Protein AF-A0A1H8GHN0-F1 (afdb_monomer)

pLDDT: mean 88.36, std 10.31, range [42.94, 97.81]

Foldseek 3Di:
DEAEAEDEPVVQVVQVWPQQLVSLLVLCVVPPVPLSVVCCVQPPPVCSNVVQAVLLVRACQVVLVVLLVCVVVPHQLVVSLVVLLVVLVVLLVSLLCVQVSSLVSLVVIDLLSGHDDPVVLVVPVPHNYAYEYCGQHCNCCNVVVDDRYDHLQYYNVDGGQRHYQDDNDVPPPDQSCVRQPPRDDPVSSVSSVVSVVSSNPSNHDPVVVSVVSVVVSVVD

Radius of gyration: 21.54 Å; Cα contacts (8 Å, |Δi|>4): 261; chains: 1; bounding box: 53×31×67 Å

Sequence (220 aa):
MKVLFIIGNGFDLSHGLHTCYNDFKEYLYETDSVLYDLLKNKMSDFLWSNFEEDLGYLDFSDEISYYYREIEDGFDSYSAVNNMVVTLYECRKIMESMNYFVKKWIKTIDTSKAIKRKRFFDLIKNNECYFLSFNYTDTLEKKYNIRRVCHIHGNLKGKLILGHGEKYIHTKECNIKDYTDNYATFSELIEMQNNIDFIHNILKKDVYSLLKKIENFLSN

Structure (mmCIF, N/CA/C/O backbone):
data_AF-A0A1H8GHN0-F1
#
_entry.id   AF-A0A1H8GHN0-F1
#
loop_
_atom_site.group_PDB
_atom_site.id
_atom_site.type_symbol
_atom_site.label_atom_id
_atom_site.label_alt_id
_atom_site.label_comp_id
_atom_site.label_asym_id
_atom_site.label_entity_id
_atom_site.label_seq_id
_atom_site.pdbx_PDB_ins_code
_atom_site.Cartn_x
_atom_site.Cartn_y
_atom_site.Cartn_z
_atom_site.occupancy
_atom_site.B_iso_or_equiv
_atom_site.auth_seq_id
_atom_site.auth_comp_id
_atom_site.auth_asym_id
_atom_site.auth_atom_id
_atom_site.pdbx_PDB_model_num
ATOM 1 N N . MET A 1 1 ? -12.825 -9.142 31.536 1.00 83.00 1 MET A N 1
ATOM 2 C CA . MET A 1 1 ? -11.955 -10.093 30.808 1.00 83.00 1 MET A CA 1
ATOM 3 C C . MET A 1 1 ? -11.035 -9.292 29.900 1.00 83.00 1 MET A C 1
ATOM 5 O O . MET A 1 1 ? -11.470 -8.251 29.413 1.00 83.00 1 MET A O 1
ATOM 9 N N . LYS A 1 2 ? -9.788 -9.738 29.706 1.00 90.00 2 LYS A N 1
ATOM 10 C CA . LYS A 1 2 ? -8.901 -9.171 28.683 1.00 90.00 2 LYS A CA 1
ATOM 11 C C . LYS A 1 2 ? -9.181 -9.863 27.354 1.00 90.00 2 LYS A C 1
ATOM 13 O O . LYS A 1 2 ? -9.269 -11.087 27.327 1.00 90.00 2 LYS A O 1
ATOM 18 N N . VAL A 1 3 ? -9.351 -9.094 26.283 1.00 94.00 3 VAL A N 1
ATOM 19 C CA . VAL A 1 3 ? -9.666 -9.628 24.950 1.00 94.00 3 VAL A CA 1
ATOM 20 C C . VAL A 1 3 ? -8.719 -9.021 23.926 1.00 94.00 3 VAL A C 1
ATOM 22 O O . VAL A 1 3 ? -8.589 -7.800 23.848 1.00 94.00 3 VAL A O 1
ATOM 25 N N . LEU A 1 4 ? -8.067 -9.877 23.143 1.00 95.38 4 LEU A N 1
ATOM 26 C CA . LEU A 1 4 ? -7.256 -9.468 22.005 1.00 95.38 4 LEU A CA 1
ATOM 27 C C . LEU A 1 4 ? -8.087 -9.579 20.727 1.00 95.38 4 LEU A C 1
ATOM 29 O O . LEU A 1 4 ? -8.629 -10.638 20.421 1.00 95.38 4 LEU A O 1
ATOM 33 N N . PHE A 1 5 ? -8.154 -8.488 19.979 1.00 96.69 5 PHE A N 1
ATOM 34 C CA . PHE A 1 5 ? -8.746 -8.430 18.654 1.00 96.69 5 PHE A CA 1
ATOM 35 C C . PHE A 1 5 ? -7.646 -8.298 17.612 1.00 96.69 5 PHE A C 1
ATOM 37 O O . PHE A 1 5 ? -6.725 -7.495 17.766 1.00 96.69 5 PHE A O 1
ATOM 44 N N . ILE A 1 6 ? -7.784 -9.048 16.527 1.00 97.19 6 ILE A N 1
ATOM 45 C CA . ILE A 1 6 ? -6.961 -8.906 15.331 1.00 97.19 6 ILE A CA 1
ATOM 46 C C . ILE A 1 6 ? -7.901 -8.454 14.222 1.00 97.19 6 ILE A C 1
ATOM 48 O O . ILE A 1 6 ? -8.879 -9.141 13.926 1.00 97.19 6 ILE A O 1
ATOM 52 N N . ILE A 1 7 ? -7.650 -7.273 13.665 1.00 96.62 7 ILE A N 1
ATOM 53 C CA . ILE A 1 7 ? -8.496 -6.679 12.631 1.00 96.62 7 ILE A CA 1
ATOM 54 C C . ILE A 1 7 ? -7.676 -6.309 11.398 1.00 96.62 7 ILE A C 1
ATOM 56 O O . ILE A 1 7 ? -6.511 -5.930 11.500 1.00 96.62 7 ILE A O 1
ATOM 60 N N . GLY A 1 8 ? -8.316 -6.388 10.238 1.00 94.56 8 GLY A N 1
ATOM 61 C CA . GLY A 1 8 ? -7.770 -5.942 8.959 1.00 94.56 8 GLY A CA 1
ATOM 62 C C . GLY A 1 8 ? -8.785 -5.108 8.189 1.00 94.56 8 GLY A C 1
ATOM 63 O O . GLY A 1 8 ? -9.786 -4.662 8.761 1.00 94.56 8 GLY A O 1
ATOM 64 N N . ASN A 1 9 ? -8.528 -4.894 6.896 1.00 93.88 9 ASN A N 1
ATOM 65 C CA . ASN A 1 9 ? -9.236 -3.882 6.106 1.00 93.88 9 ASN A CA 1
ATOM 66 C C . ASN A 1 9 ? -10.763 -4.073 6.101 1.00 93.88 9 ASN A C 1
ATOM 68 O O . ASN A 1 9 ? -11.519 -3.106 6.124 1.00 93.88 9 ASN A O 1
ATOM 72 N N . GLY A 1 10 ? -11.232 -5.322 6.202 1.00 95.31 10 GLY A N 1
ATOM 73 C CA . GLY A 1 10 ? -12.653 -5.642 6.360 1.00 95.31 10 GLY A CA 1
ATOM 74 C C . GLY A 1 10 ? -13.338 -4.917 7.528 1.00 95.31 10 GLY A C 1
ATOM 75 O O . GLY A 1 10 ? -14.537 -4.658 7.462 1.00 95.31 10 GLY A O 1
ATOM 76 N N . PHE A 1 11 ? -12.599 -4.525 8.572 1.00 97.19 11 PHE A N 1
ATOM 77 C CA . PHE A 1 11 ? -13.120 -3.657 9.624 1.00 97.19 11 PHE A CA 1
ATOM 78 C C . PHE A 1 11 ? -13.529 -2.297 9.056 1.00 97.19 11 PHE A C 1
ATOM 80 O O . PHE A 1 11 ? -14.699 -1.950 9.168 1.00 97.19 11 PHE A O 1
ATOM 87 N N . ASP A 1 12 ? -12.637 -1.569 8.392 1.00 97.50 12 ASP A N 1
ATOM 88 C CA . ASP A 1 12 ? -12.931 -0.246 7.830 1.00 97.50 12 ASP A CA 1
ATOM 89 C C . ASP A 1 12 ? -14.028 -0.312 6.757 1.00 97.50 12 ASP A C 1
ATOM 91 O O . ASP A 1 12 ? -14.990 0.459 6.819 1.00 97.50 12 ASP A O 1
ATOM 95 N N . LEU A 1 13 ? -13.967 -1.313 5.870 1.00 97.06 13 LEU A N 1
ATOM 96 C CA . LEU A 1 13 ? -15.004 -1.567 4.861 1.00 97.06 13 LEU A CA 1
ATOM 97 C C . LEU A 1 13 ? -16.365 -1.821 5.511 1.00 97.06 13 LEU A C 1
ATOM 99 O O . LEU A 1 13 ? -17.380 -1.228 5.142 1.00 97.06 13 LEU A O 1
ATOM 103 N N . SER A 1 14 ? -16.398 -2.645 6.563 1.00 97.06 14 SER A N 1
ATOM 104 C CA . SER A 1 14 ? -17.624 -2.855 7.328 1.00 97.06 14 SER A CA 1
ATOM 105 C C . SER A 1 14 ? -18.083 -1.589 8.044 1.00 97.06 14 SER A C 1
ATOM 107 O O . SER A 1 14 ? -19.229 -1.552 8.455 1.00 97.06 14 SER A O 1
ATOM 109 N N . HIS A 1 15 ? -17.274 -0.540 8.186 1.00 97.81 15 HIS A N 1
ATOM 110 C CA . HIS A 1 15 ? -17.683 0.766 8.713 1.00 97.81 15 HIS A CA 1
ATOM 111 C C . HIS A 1 15 ? -17.979 1.790 7.605 1.00 97.81 15 HIS A C 1
ATOM 113 O O . HIS A 1 15 ? -18.213 2.957 7.913 1.00 97.81 15 HIS A O 1
ATOM 119 N N . GLY A 1 16 ? -18.046 1.359 6.343 1.00 97.50 16 GLY A N 1
ATOM 120 C CA . GLY A 1 16 ? -18.375 2.217 5.206 1.00 97.50 16 GLY A CA 1
ATOM 121 C C . GLY A 1 16 ? -17.243 3.157 4.796 1.00 97.50 16 GLY A C 1
ATOM 122 O O . GLY A 1 16 ? -17.518 4.208 4.227 1.00 97.50 16 GLY A O 1
ATOM 123 N N . LEU A 1 17 ? -15.996 2.824 5.132 1.00 97.81 17 LEU A N 1
ATOM 124 C CA . LEU A 1 17 ? -14.827 3.546 4.640 1.00 97.81 17 LEU A CA 1
ATOM 125 C C . LEU A 1 17 ? -14.309 2.895 3.353 1.00 97.81 17 LEU A C 1
ATOM 127 O O . LEU A 1 17 ? -14.334 1.674 3.223 1.00 97.81 17 LEU A O 1
ATOM 131 N N . HIS A 1 18 ? -13.818 3.728 2.441 1.00 96.12 18 HIS A N 1
ATOM 132 C CA . HIS A 1 18 ? -13.200 3.344 1.171 1.00 96.12 18 HIS A CA 1
ATOM 133 C C . HIS A 1 18 ? -11.691 3.177 1.367 1.00 96.12 18 HIS A C 1
ATOM 135 O O . HIS A 1 18 ? -10.919 4.122 1.209 1.00 96.12 18 HIS A O 1
ATOM 141 N N . THR A 1 19 ? -11.294 2.002 1.852 1.00 95.69 19 THR A N 1
ATOM 142 C CA . THR A 1 19 ? -9.919 1.685 2.274 1.00 95.69 19 THR A CA 1
ATOM 143 C C . THR A 1 19 ? -9.366 0.419 1.615 1.00 95.69 19 THR A C 1
ATOM 145 O O . THR A 1 19 ? -8.338 -0.096 2.053 1.00 95.69 19 THR A O 1
ATOM 148 N N . CYS A 1 20 ? -10.026 -0.147 0.599 1.00 93.94 20 CYS A N 1
ATOM 149 C CA . CYS A 1 20 ? -9.436 -1.238 -0.177 1.00 93.94 20 CYS A CA 1
ATOM 150 C C . CYS A 1 20 ? -8.429 -0.711 -1.204 1.00 93.94 20 CYS A C 1
ATOM 152 O O . CYS A 1 20 ? -8.410 0.473 -1.532 1.00 93.94 20 CYS A O 1
ATOM 154 N N . TYR A 1 21 ? -7.578 -1.593 -1.726 1.00 92.19 21 TYR A N 1
ATOM 155 C CA . TYR A 1 21 ? -6.579 -1.184 -2.710 1.00 92.19 21 TYR A CA 1
ATOM 156 C C . TYR A 1 21 ? -7.188 -0.769 -4.059 1.00 92.19 21 TYR A C 1
ATOM 158 O O . TYR A 1 21 ? -6.551 -0.006 -4.775 1.00 92.19 21 TYR A O 1
ATOM 166 N N . ASN A 1 22 ? -8.435 -1.145 -4.374 1.00 91.12 22 ASN A N 1
ATOM 167 C CA . ASN A 1 22 ? -9.145 -0.550 -5.515 1.00 91.12 22 ASN A CA 1
ATOM 168 C C . ASN A 1 22 ? -9.462 0.935 -5.278 1.00 91.12 22 ASN A C 1
ATOM 170 O O . ASN A 1 22 ? -9.311 1.732 -6.195 1.00 91.12 22 ASN A O 1
ATOM 174 N N . ASP A 1 23 ? -9.808 1.335 -4.050 1.00 94.25 23 ASP A N 1
ATOM 175 C CA . ASP A 1 23 ? -9.988 2.757 -3.727 1.00 94.25 23 ASP A CA 1
ATOM 176 C C . ASP A 1 23 ? -8.636 3.508 -3.820 1.00 94.25 23 ASP A C 1
ATOM 178 O O . ASP A 1 23 ? -8.581 4.674 -4.208 1.00 94.25 23 ASP A O 1
ATOM 182 N N . PHE A 1 24 ? -7.516 2.841 -3.498 1.00 93.06 24 PHE A N 1
ATOM 183 C CA . PHE A 1 24 ? -6.172 3.399 -3.711 1.00 93.06 24 PHE A CA 1
ATOM 184 C C . PHE A 1 24 ? -5.826 3.535 -5.200 1.00 93.06 24 PHE A C 1
ATOM 186 O O . PHE A 1 24 ? -5.268 4.551 -5.609 1.00 93.06 24 PHE A O 1
ATOM 193 N N . LYS A 1 25 ? -6.185 2.542 -6.019 1.00 90.81 25 LYS A N 1
ATOM 194 C CA . LYS A 1 25 ? -6.046 2.585 -7.478 1.00 90.81 25 LYS A CA 1
ATOM 195 C C . LYS A 1 25 ? -6.793 3.780 -8.071 1.00 90.81 25 LYS A C 1
ATOM 197 O O . LYS A 1 25 ? -6.215 4.522 -8.862 1.00 90.81 25 LYS A O 1
ATOM 202 N N . GLU A 1 26 ? -8.049 3.978 -7.679 1.00 91.88 26 GLU A N 1
ATOM 203 C CA . GLU A 1 26 ? -8.862 5.125 -8.106 1.00 91.88 26 GLU A CA 1
ATOM 204 C C . GLU A 1 26 ? -8.223 6.450 -7.674 1.00 91.88 26 GLU A C 1
ATOM 206 O O . GLU A 1 26 ? -8.078 7.363 -8.485 1.00 91.88 26 GLU A O 1
ATOM 211 N N . TYR A 1 27 ? -7.723 6.525 -6.436 1.00 94.50 27 TYR A N 1
ATOM 212 C CA . TYR A 1 27 ? -6.970 7.686 -5.966 1.00 94.50 27 TYR A CA 1
ATOM 213 C C . TYR A 1 27 ? -5.737 7.988 -6.834 1.00 94.50 27 TYR A C 1
ATOM 215 O O . TYR A 1 27 ? -5.472 9.151 -7.145 1.00 94.50 27 TYR A O 1
ATOM 223 N N . LEU A 1 28 ? -4.968 6.970 -7.231 1.00 91.94 28 LEU A N 1
ATOM 224 C CA . LEU A 1 28 ? -3.813 7.158 -8.111 1.00 91.94 28 LEU A CA 1
ATOM 225 C C . LEU A 1 28 ? -4.233 7.642 -9.497 1.00 91.94 28 LEU A C 1
ATOM 227 O O . LEU A 1 28 ? -3.627 8.581 -10.000 1.00 91.94 28 LEU A O 1
ATOM 231 N N . TYR A 1 29 ? -5.292 7.074 -10.076 1.00 90.75 29 TYR A N 1
ATOM 232 C CA . TYR A 1 29 ? -5.814 7.516 -11.371 1.00 90.75 29 TYR A CA 1
ATOM 233 C C . TYR A 1 29 ? -6.134 9.020 -11.386 1.00 90.75 29 TYR A C 1
ATOM 235 O O . TYR A 1 29 ? -5.817 9.716 -12.349 1.00 90.75 29 TYR A O 1
ATOM 243 N N . GLU A 1 30 ? -6.708 9.536 -10.298 1.00 91.12 30 GLU A N 1
ATOM 244 C CA . GLU A 1 30 ? -7.076 10.950 -10.177 1.00 91.12 30 GLU A CA 1
ATOM 245 C C . GLU A 1 30 ? -5.902 11.880 -9.837 1.00 91.12 30 GLU A C 1
ATOM 247 O O . GLU A 1 30 ? -5.953 13.072 -10.148 1.00 91.12 30 GLU A O 1
ATOM 252 N N . THR A 1 31 ? -4.863 11.380 -9.161 1.00 90.44 31 THR A N 1
ATOM 253 C CA . THR A 1 31 ? -3.806 12.233 -8.580 1.00 90.44 31 THR A CA 1
ATOM 254 C C . THR A 1 31 ? -2.441 12.105 -9.236 1.00 90.44 31 THR A C 1
ATOM 256 O O . THR A 1 31 ? -1.646 13.041 -9.141 1.00 90.44 31 THR A O 1
ATOM 259 N N . ASP A 1 32 ? -2.167 10.979 -9.888 1.00 86.12 32 ASP A N 1
ATOM 260 C CA . ASP A 1 32 ? -0.924 10.701 -10.598 1.00 86.12 32 ASP A CA 1
ATOM 261 C C . ASP A 1 32 ? -1.176 9.655 -11.697 1.00 86.12 32 ASP A C 1
ATOM 263 O O . ASP A 1 32 ? -0.942 8.454 -11.529 1.00 86.12 32 ASP A O 1
ATOM 267 N N . SER A 1 33 ? -1.691 10.123 -12.839 1.00 81.81 33 SER A N 1
ATOM 268 C CA . SER A 1 33 ? -2.029 9.260 -13.976 1.00 81.81 33 SER A CA 1
ATOM 269 C C . SER A 1 33 ? -0.810 8.526 -14.537 1.00 81.81 33 SER A C 1
ATOM 271 O O . SER A 1 33 ? -0.944 7.406 -15.012 1.00 81.81 33 SER A O 1
ATOM 273 N N . VAL A 1 34 ? 0.382 9.129 -14.448 1.00 80.94 34 VAL A N 1
ATOM 274 C CA . VAL A 1 34 ? 1.640 8.514 -14.894 1.00 80.94 34 VAL A CA 1
ATOM 275 C C . VAL A 1 34 ? 1.945 7.299 -14.032 1.00 80.94 34 VAL A C 1
ATOM 277 O O . VAL A 1 34 ? 2.186 6.210 -14.552 1.00 80.94 34 VAL A O 1
ATOM 280 N N . LEU A 1 35 ? 1.887 7.467 -12.711 1.00 80.38 35 LEU A N 1
ATOM 281 C CA . LEU A 1 35 ? 2.088 6.366 -11.790 1.00 80.38 35 LEU A CA 1
ATOM 282 C C . LEU A 1 35 ? 1.015 5.283 -11.947 1.00 80.38 35 LEU A C 1
ATOM 284 O O . LEU A 1 35 ? 1.329 4.094 -11.927 1.00 80.38 35 LEU A O 1
ATOM 288 N N . TYR A 1 36 ? -0.243 5.689 -12.107 1.00 85.06 36 TYR A N 1
ATOM 289 C CA . TYR A 1 36 ? -1.343 4.768 -12.351 1.00 85.06 36 TYR A CA 1
ATOM 290 C C . TYR A 1 36 ? -1.125 3.935 -13.618 1.00 85.06 36 TYR A C 1
ATOM 292 O O . TYR A 1 36 ? -1.230 2.714 -13.549 1.00 85.06 36 TYR A O 1
ATOM 300 N N . ASP A 1 37 ? -0.806 4.564 -14.752 1.00 81.50 37 ASP A N 1
ATOM 301 C CA . ASP A 1 37 ? -0.622 3.867 -16.027 1.00 81.50 37 ASP A CA 1
ATOM 302 C C . ASP A 1 37 ? 0.568 2.910 -15.957 1.00 81.50 37 ASP A C 1
ATOM 304 O O . ASP A 1 37 ? 0.487 1.778 -16.433 1.00 81.50 37 ASP A O 1
ATOM 308 N N . LEU A 1 38 ? 1.650 3.323 -15.293 1.00 73.69 38 LEU A N 1
ATOM 309 C CA . LEU A 1 38 ? 2.805 2.464 -15.055 1.00 73.69 38 LEU A CA 1
ATOM 310 C C . LEU A 1 38 ? 2.422 1.257 -14.198 1.00 73.69 38 LEU A C 1
ATOM 312 O O . LEU A 1 38 ? 2.654 0.129 -14.621 1.00 73.69 38 LEU A O 1
ATOM 316 N N . LEU A 1 39 ? 1.774 1.459 -13.048 1.00 76.06 39 LEU A N 1
ATOM 317 C CA . LEU A 1 39 ? 1.305 0.346 -12.221 1.00 76.06 39 LEU A CA 1
ATOM 318 C C . LEU A 1 39 ? 0.312 -0.539 -12.963 1.00 76.06 39 LEU A C 1
ATOM 320 O O . LEU A 1 39 ? 0.405 -1.743 -12.836 1.00 76.06 39 LEU A O 1
ATOM 324 N N . LYS A 1 40 ? -0.607 0.013 -13.752 1.00 78.19 40 LYS A N 1
ATOM 325 C CA . LYS A 1 40 ? -1.587 -0.762 -14.519 1.00 78.19 40 LYS A CA 1
ATOM 326 C C . LYS A 1 40 ? -0.929 -1.616 -15.605 1.00 78.19 40 LYS A C 1
ATOM 328 O O . LYS A 1 40 ? -1.353 -2.744 -15.832 1.00 78.19 40 LYS A O 1
ATOM 333 N N . ASN A 1 41 ? 0.093 -1.090 -16.275 1.00 73.56 41 ASN A N 1
ATOM 334 C CA . ASN A 1 41 ? 0.827 -1.836 -17.296 1.00 73.56 41 ASN A CA 1
ATOM 335 C C . ASN A 1 41 ? 1.676 -2.957 -16.678 1.00 73.56 41 ASN A C 1
ATOM 337 O O . ASN A 1 41 ? 1.782 -4.020 -17.276 1.00 73.56 41 ASN A O 1
ATOM 341 N N . LYS A 1 42 ? 2.244 -2.740 -15.481 1.00 66.44 42 LYS A N 1
ATOM 342 C CA . LYS A 1 42 ? 3.008 -3.767 -14.742 1.00 66.44 42 LYS A CA 1
ATOM 343 C C . LYS A 1 42 ? 2.121 -4.749 -14.000 1.00 66.44 42 LYS A C 1
ATOM 345 O O . LYS A 1 42 ? 2.475 -5.905 -13.807 1.00 66.44 42 LYS A O 1
ATOM 350 N N . MET A 1 43 ? 0.987 -4.258 -13.526 1.00 63.72 43 MET A N 1
ATOM 351 C CA . MET A 1 43 ? 0.088 -4.965 -12.649 1.00 63.72 43 MET A CA 1
ATOM 352 C C . MET A 1 43 ? -1.279 -5.067 -13.337 1.00 63.72 43 MET A C 1
ATOM 354 O O . MET A 1 43 ? -2.076 -4.130 -13.298 1.00 63.72 43 MET A O 1
ATOM 358 N N . SER A 1 44 ? -1.558 -6.224 -13.955 1.00 61.34 44 SER A N 1
ATOM 359 C CA . SER A 1 44 ? -2.896 -6.616 -14.419 1.00 61.34 44 SER A CA 1
ATOM 360 C C . SER A 1 44 ? -4.012 -6.207 -13.443 1.00 61.34 44 SER A C 1
ATOM 362 O O . SER A 1 44 ? -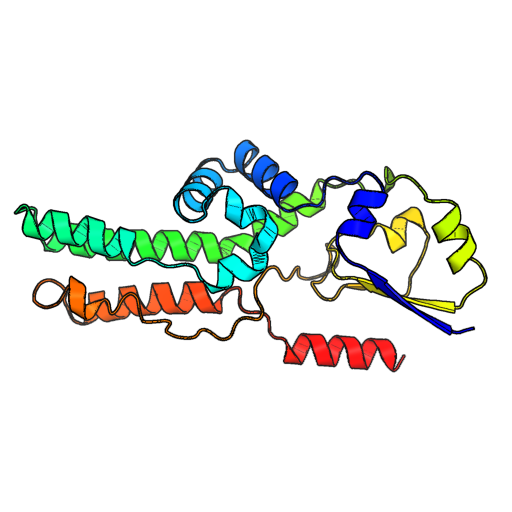3.828 -6.190 -12.224 1.00 61.34 44 SER A O 1
ATOM 364 N N . ASP A 1 45 ? -5.213 -5.938 -13.965 1.00 58.84 45 ASP A N 1
ATOM 365 C CA . ASP A 1 45 ? -6.356 -5.493 -13.154 1.00 58.84 45 ASP A CA 1
ATOM 366 C C . ASP A 1 45 ? -6.733 -6.468 -12.014 1.00 58.84 45 ASP A C 1
ATOM 368 O O . ASP A 1 45 ? -7.323 -6.036 -11.022 1.00 58.84 45 ASP A O 1
ATOM 372 N N . PHE A 1 46 ? -6.353 -7.749 -12.112 1.00 55.53 46 PHE A N 1
ATOM 373 C CA . PHE A 1 46 ? -6.552 -8.764 -11.071 1.00 55.53 46 PHE A CA 1
ATOM 374 C C . PHE A 1 46 ? -5.588 -8.633 -9.877 1.00 55.53 46 PHE A C 1
ATOM 376 O O . PHE A 1 46 ? -5.875 -9.175 -8.811 1.00 55.53 46 PHE A O 1
ATOM 383 N N . LEU A 1 47 ? -4.486 -7.889 -10.006 1.00 62.16 47 LEU A N 1
ATOM 384 C CA . LEU A 1 47 ? -3.453 -7.807 -8.965 1.00 62.16 47 LEU A CA 1
ATOM 385 C C . LEU A 1 47 ? -3.814 -6.841 -7.823 1.00 62.16 47 LEU A C 1
ATOM 387 O O . LEU A 1 47 ? -3.201 -6.849 -6.767 1.00 62.16 47 LEU A O 1
ATOM 391 N N . TRP A 1 48 ? -4.861 -6.018 -7.948 1.00 77.19 48 TRP A N 1
ATOM 392 C CA . TRP A 1 48 ? -5.257 -5.132 -6.840 1.00 77.19 48 TRP A CA 1
ATOM 393 C C . TRP A 1 48 ? -5.920 -5.880 -5.671 1.00 77.19 48 TRP A C 1
ATOM 395 O O . TRP A 1 48 ? -5.881 -5.400 -4.536 1.00 77.19 48 TRP A O 1
ATOM 405 N N . SER A 1 49 ? -6.493 -7.072 -5.905 1.00 75.69 49 SER A N 1
ATOM 406 C CA . SER A 1 49 ? -7.045 -7.907 -4.825 1.00 75.69 49 SER A CA 1
ATOM 407 C C . SER A 1 49 ? -5.972 -8.561 -3.953 1.00 75.69 49 SER A C 1
ATOM 409 O O . SER A 1 49 ? -6.216 -8.738 -2.760 1.00 75.69 49 SER A O 1
ATOM 411 N N . ASN A 1 50 ? -4.795 -8.843 -4.521 1.00 78.62 50 ASN A N 1
ATOM 412 C CA . ASN A 1 50 ? -3.642 -9.428 -3.831 1.00 78.62 50 ASN A CA 1
ATOM 413 C C . ASN A 1 50 ? -2.437 -8.471 -3.844 1.00 78.62 50 ASN A C 1
ATOM 415 O O . ASN A 1 50 ? -1.294 -8.899 -3.743 1.00 78.62 50 ASN A O 1
ATOM 419 N N . PHE A 1 51 ? -2.701 -7.160 -3.895 1.00 85.31 51 PHE A N 1
ATOM 420 C CA . PHE A 1 51 ? -1.716 -6.115 -4.191 1.00 85.31 51 PHE A CA 1
ATOM 421 C C . PHE A 1 51 ? -0.389 -6.250 -3.439 1.00 85.31 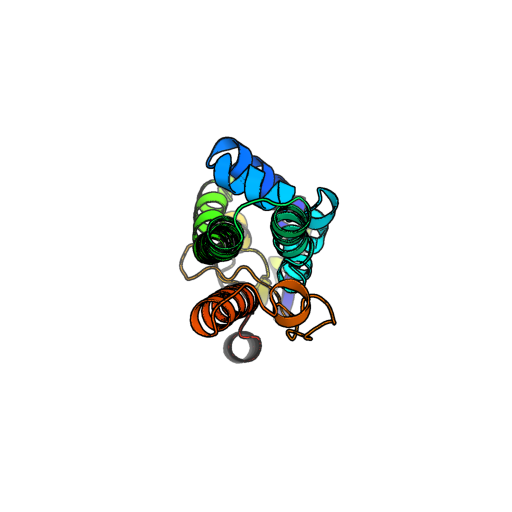51 PHE A C 1
ATOM 423 O O . PHE A 1 51 ? 0.675 -6.142 -4.038 1.00 85.31 51 PHE A O 1
ATOM 430 N N . GLU A 1 52 ? -0.431 -6.496 -2.127 1.00 86.88 52 GLU A N 1
ATOM 431 C CA . GLU A 1 52 ? 0.795 -6.667 -1.346 1.00 86.88 52 GLU A CA 1
ATOM 432 C C . GLU A 1 52 ? 1.562 -7.944 -1.698 1.00 86.88 52 GLU A C 1
ATOM 434 O O . GLU A 1 52 ? 2.777 -7.901 -1.669 1.00 86.88 52 GLU A O 1
ATOM 439 N N . GLU A 1 53 ? 0.907 -9.057 -2.017 1.00 84.62 53 GLU A N 1
ATOM 440 C CA . GLU A 1 53 ? 1.576 -10.295 -2.443 1.00 84.62 53 GLU A CA 1
ATOM 441 C C . GLU A 1 53 ? 2.208 -10.117 -3.827 1.00 84.62 53 GLU A C 1
ATOM 443 O O . GLU A 1 53 ? 3.386 -10.414 -4.020 1.00 84.62 53 GLU A O 1
ATOM 448 N N . ASP A 1 54 ? 1.458 -9.517 -4.745 1.00 82.12 54 ASP A N 1
ATOM 449 C CA . ASP A 1 54 ? 1.852 -9.319 -6.137 1.00 82.12 54 ASP A CA 1
ATOM 450 C C . ASP A 1 54 ? 3.054 -8.380 -6.295 1.00 82.12 54 ASP A C 1
ATOM 452 O O . ASP A 1 54 ? 3.899 -8.586 -7.164 1.00 82.12 54 ASP A O 1
ATOM 456 N N . LEU A 1 55 ? 3.202 -7.392 -5.403 1.00 83.44 55 LEU A N 1
ATOM 457 C CA . LEU A 1 55 ? 4.414 -6.565 -5.327 1.00 83.44 55 LEU A CA 1
ATOM 458 C C . LEU A 1 55 ? 5.686 -7.395 -5.091 1.00 83.44 55 LEU A C 1
ATOM 460 O O . LEU A 1 55 ? 6.769 -6.981 -5.499 1.00 83.44 55 LEU A O 1
ATOM 464 N N . GLY A 1 56 ? 5.573 -8.551 -4.429 1.00 82.38 56 GLY A N 1
ATOM 465 C CA . GLY A 1 56 ? 6.696 -9.461 -4.208 1.00 82.38 56 GLY A CA 1
ATOM 466 C C . GLY A 1 56 ? 7.146 -10.206 -5.464 1.00 82.38 56 GLY A C 1
ATOM 467 O O . GLY A 1 56 ? 8.294 -10.650 -5.515 1.00 82.38 56 GLY A O 1
ATOM 468 N N . TYR A 1 57 ? 6.274 -10.292 -6.470 1.00 80.69 57 TYR A N 1
ATOM 469 C CA . TYR A 1 57 ? 6.438 -11.093 -7.683 1.00 80.69 57 TYR A CA 1
ATOM 470 C C . TYR A 1 57 ? 6.508 -10.247 -8.963 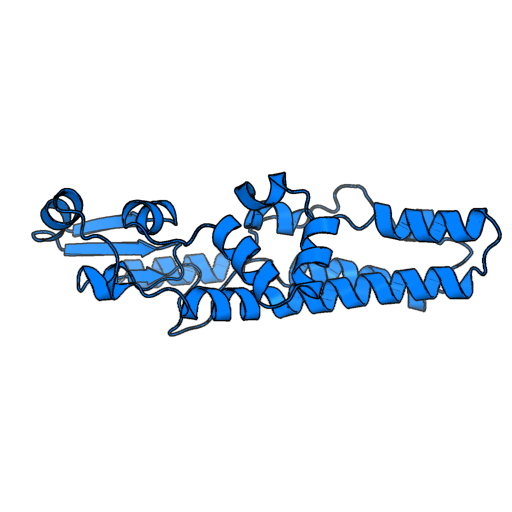1.00 80.69 57 TYR A C 1
ATOM 472 O O . TYR A 1 57 ? 6.263 -10.765 -10.048 1.00 80.69 57 TYR A O 1
ATOM 480 N N . LEU A 1 58 ? 6.829 -8.952 -8.855 1.00 80.94 58 LEU A N 1
ATOM 481 C CA . LEU A 1 58 ? 7.005 -8.087 -10.025 1.00 80.94 58 LEU A CA 1
ATOM 482 C C . LEU A 1 58 ? 8.084 -8.647 -10.959 1.00 80.94 58 LEU A C 1
ATOM 484 O O . LEU A 1 58 ? 9.247 -8.713 -10.581 1.00 80.94 58 LEU A O 1
ATOM 488 N N . ASP A 1 59 ? 7.702 -9.010 -12.176 1.00 80.50 59 ASP A N 1
ATOM 489 C CA . ASP A 1 59 ? 8.624 -9.463 -13.216 1.00 80.50 59 ASP A CA 1
ATOM 490 C C . ASP A 1 59 ? 8.883 -8.334 -14.225 1.00 80.50 59 ASP A C 1
ATOM 492 O O . ASP A 1 59 ? 8.007 -7.511 -14.493 1.00 80.50 59 ASP A O 1
ATOM 496 N N . PHE A 1 60 ? 10.106 -8.295 -14.754 1.00 82.81 60 PHE A N 1
ATOM 497 C CA . PHE A 1 60 ? 10.562 -7.339 -15.765 1.00 82.81 60 PHE A CA 1
ATOM 498 C C . PHE A 1 60 ? 11.034 -8.018 -17.062 1.00 82.81 60 PHE A C 1
ATOM 500 O O . PHE A 1 60 ? 11.669 -7.384 -17.914 1.00 82.81 60 PHE A O 1
ATOM 507 N N . SER A 1 61 ? 10.784 -9.326 -17.201 1.00 83.12 61 SER A N 1
ATOM 508 C CA . SER A 1 61 ? 11.203 -10.117 -18.357 1.00 83.12 61 SER A CA 1
ATOM 509 C C . SER A 1 61 ? 10.594 -9.615 -19.666 1.00 83.12 61 SER A C 1
ATOM 511 O O . SER A 1 61 ? 11.305 -9.529 -20.668 1.00 83.12 61 SER A O 1
ATOM 513 N N . ASP A 1 62 ? 9.326 -9.203 -19.649 1.00 84.00 62 ASP A N 1
ATOM 514 C CA . ASP A 1 62 ? 8.616 -8.696 -20.823 1.00 84.00 62 ASP A CA 1
ATOM 515 C C . ASP A 1 62 ? 9.226 -7.391 -21.352 1.00 84.00 62 ASP A C 1
ATOM 517 O O . ASP A 1 62 ? 9.384 -7.226 -22.565 1.00 84.00 62 ASP A O 1
ATOM 521 N N . GLU A 1 63 ? 9.629 -6.475 -20.469 1.00 84.75 63 GLU A N 1
ATOM 522 C CA . GLU A 1 63 ? 10.278 -5.220 -20.852 1.00 84.75 63 GLU A CA 1
ATOM 523 C C . GLU A 1 63 ? 11.667 -5.452 -21.423 1.00 84.75 63 GLU A C 1
ATOM 525 O O . GLU A 1 63 ? 12.021 -4.875 -22.450 1.00 84.75 63 GLU A O 1
ATOM 530 N N . ILE A 1 64 ? 12.454 -6.307 -20.770 1.00 86.88 64 ILE A N 1
ATOM 531 C CA . ILE A 1 64 ? 13.790 -6.660 -21.250 1.00 86.88 64 ILE A CA 1
ATOM 532 C C . ILE A 1 64 ? 13.671 -7.342 -22.619 1.00 86.88 64 ILE A C 1
ATOM 534 O O . ILE A 1 64 ? 14.376 -6.980 -23.561 1.00 86.88 64 ILE A O 1
ATOM 538 N N . SER A 1 65 ? 12.722 -8.269 -22.762 1.00 87.50 65 SER A N 1
ATOM 539 C CA . SER A 1 65 ? 12.445 -8.973 -24.012 1.00 87.50 65 SER A CA 1
ATOM 540 C C . SER A 1 65 ? 11.955 -8.035 -25.121 1.00 87.50 65 SER A C 1
ATOM 542 O O . SER A 1 65 ? 12.308 -8.230 -26.283 1.00 87.50 65 SER A O 1
ATOM 544 N N . TYR A 1 66 ? 11.176 -7.000 -24.789 1.00 90.00 66 TYR A N 1
ATOM 545 C CA . TYR A 1 66 ? 10.742 -5.982 -25.748 1.00 90.00 66 TYR A CA 1
ATOM 546 C C . TYR A 1 66 ? 11.935 -5.279 -26.399 1.00 90.00 66 TYR A C 1
ATOM 548 O O . TYR A 1 66 ? 12.062 -5.312 -27.622 1.00 90.00 66 TYR A O 1
ATOM 556 N N . TYR A 1 67 ? 12.836 -4.710 -25.597 1.00 90.88 67 TYR A N 1
ATOM 557 C CA . TYR A 1 67 ? 14.005 -4.007 -26.128 1.00 90.88 67 TYR A CA 1
ATOM 558 C C . TYR A 1 67 ? 14.994 -4.965 -26.793 1.00 90.88 67 TYR A C 1
ATOM 560 O O . TYR A 1 67 ? 15.670 -4.585 -27.743 1.00 90.88 67 TYR A O 1
ATOM 568 N N . TYR A 1 68 ? 15.068 -6.219 -26.339 1.00 89.06 68 TYR A N 1
ATOM 569 C CA . TYR A 1 68 ? 15.892 -7.228 -26.995 1.00 89.06 68 TYR A CA 1
ATOM 570 C C . TYR A 1 68 ? 15.425 -7.512 -28.426 1.00 89.06 68 TYR A C 1
ATOM 572 O O . TYR A 1 68 ? 16.244 -7.532 -29.341 1.00 89.06 68 TYR A O 1
ATOM 580 N N . ARG A 1 69 ? 14.110 -7.652 -28.640 1.00 90.94 69 ARG A N 1
ATOM 581 C CA . ARG A 1 69 ? 13.546 -7.820 -29.987 1.00 90.94 69 ARG A CA 1
ATOM 582 C C . ARG A 1 69 ? 13.842 -6.630 -30.897 1.00 90.94 69 ARG A C 1
ATOM 584 O O . ARG A 1 69 ? 14.098 -6.840 -32.074 1.00 90.94 69 ARG A O 1
ATOM 591 N N . GLU A 1 70 ? 13.880 -5.403 -30.367 1.00 93.31 70 GLU A N 1
ATOM 592 C CA . GLU A 1 70 ? 14.317 -4.244 -31.161 1.00 93.31 70 GLU A CA 1
ATOM 593 C C . GLU A 1 70 ? 15.754 -4.446 -31.682 1.00 93.31 70 GLU A C 1
ATOM 595 O O . GLU A 1 70 ? 16.037 -4.175 -32.846 1.00 93.31 70 GLU A O 1
ATOM 600 N N . ILE A 1 71 ? 16.664 -5.000 -30.876 1.00 91.44 71 ILE A N 1
ATOM 601 C CA . ILE A 1 71 ? 18.028 -5.317 -31.336 1.00 91.44 71 ILE A CA 1
ATOM 602 C C . ILE A 1 71 ? 17.999 -6.372 -32.454 1.00 91.44 71 ILE A C 1
ATOM 604 O O . ILE A 1 71 ? 18.673 -6.204 -33.471 1.00 91.44 71 ILE A O 1
ATOM 608 N N . GLU A 1 72 ? 17.211 -7.439 -32.292 1.00 90.31 72 GLU A N 1
ATOM 609 C CA . GLU A 1 72 ? 17.076 -8.505 -33.300 1.00 90.31 72 GLU A CA 1
ATOM 610 C C . GLU A 1 72 ? 16.485 -8.003 -34.626 1.00 90.31 72 GLU A C 1
ATOM 612 O O . GLU A 1 72 ? 16.917 -8.429 -35.699 1.00 90.31 72 GLU A O 1
ATOM 617 N N . ASP A 1 73 ? 15.564 -7.040 -34.562 1.00 94.31 73 ASP A N 1
ATOM 618 C CA . ASP A 1 73 ? 14.958 -6.383 -35.724 1.00 94.31 73 ASP A CA 1
ATOM 619 C C . ASP A 1 73 ? 15.902 -5.364 -36.403 1.00 94.31 73 ASP A C 1
ATOM 621 O O . ASP A 1 73 ? 15.539 -4.722 -37.393 1.00 94.31 73 ASP A O 1
ATOM 625 N N . GLY A 1 74 ? 17.138 -5.231 -35.908 1.00 92.56 74 GLY A N 1
ATOM 626 C CA . GLY A 1 74 ? 18.193 -4.412 -36.501 1.00 92.56 74 GLY A CA 1
ATOM 627 C C . GLY A 1 74 ? 18.227 -2.964 -36.012 1.00 92.56 74 GLY A C 1
ATOM 628 O O . GLY A 1 74 ? 18.875 -2.128 -36.651 1.00 92.56 74 GLY A O 1
ATOM 629 N N . PHE A 1 75 ? 17.548 -2.647 -34.906 1.00 93.00 75 PHE A N 1
ATOM 630 C CA . PHE A 1 75 ? 17.692 -1.351 -34.245 1.00 93.00 75 PHE A CA 1
ATOM 631 C C . PHE A 1 75 ? 19.038 -1.245 -33.506 1.00 93.00 75 PHE A C 1
ATOM 633 O O . PHE A 1 75 ? 19.734 -2.229 -33.256 1.00 93.00 75 PHE A O 1
ATOM 640 N N . ASP A 1 76 ? 19.424 -0.013 -33.168 1.00 94.62 76 ASP A N 1
ATOM 641 C CA . ASP A 1 76 ? 20.690 0.283 -32.497 1.00 94.62 76 ASP A CA 1
ATOM 642 C C . ASP A 1 76 ? 20.755 -0.346 -31.094 1.00 94.62 76 ASP A C 1
ATOM 644 O O . ASP A 1 76 ? 19.985 0.010 -30.197 1.00 94.62 76 ASP A O 1
ATOM 648 N N . SER A 1 77 ? 21.714 -1.256 -30.895 1.00 92.25 77 SER A N 1
ATOM 649 C CA . SER A 1 77 ? 21.845 -2.017 -29.650 1.00 92.25 77 SER A CA 1
ATOM 650 C C . SER A 1 77 ? 22.176 -1.136 -28.451 1.00 92.25 77 SER A C 1
ATOM 652 O O . SER A 1 77 ? 21.688 -1.393 -27.354 1.00 92.25 77 SER A O 1
ATOM 654 N N . TYR A 1 78 ? 22.967 -0.079 -28.653 1.00 92.12 78 TYR A N 1
ATOM 655 C CA . TYR A 1 78 ? 23.303 0.867 -27.591 1.00 92.12 78 TYR A CA 1
ATOM 656 C C . TYR A 1 78 ? 22.046 1.582 -27.077 1.00 92.12 78 TYR A C 1
ATOM 658 O O . TYR A 1 78 ? 21.790 1.616 -25.874 1.00 92.12 78 TYR A O 1
ATOM 666 N N . SER A 1 79 ? 21.221 2.099 -27.989 1.00 93.75 79 SER A N 1
ATOM 667 C CA . SER A 1 79 ? 19.963 2.766 -27.648 1.00 93.75 79 SER A CA 1
ATOM 668 C C . SER A 1 79 ? 18.984 1.820 -26.954 1.00 93.75 79 SER A C 1
ATOM 670 O O . SER A 1 79 ? 18.390 2.200 -25.945 1.00 93.75 79 SER A O 1
ATOM 672 N N . ALA A 1 80 ? 18.844 0.584 -27.442 1.00 93.31 80 ALA A N 1
ATOM 673 C CA . ALA A 1 80 ? 17.964 -0.416 -26.840 1.00 93.31 80 ALA A CA 1
ATOM 674 C C . ALA A 1 80 ? 18.399 -0.785 -25.409 1.00 93.31 80 ALA A C 1
ATOM 676 O O . ALA A 1 80 ? 17.582 -0.737 -24.491 1.00 93.31 80 ALA A O 1
ATOM 677 N N . VAL A 1 81 ? 19.689 -1.069 -25.187 1.00 93.19 81 VAL A N 1
ATOM 678 C CA . VAL A 1 81 ? 20.233 -1.367 -23.847 1.00 93.19 81 VAL A CA 1
ATOM 679 C C . VAL A 1 81 ? 20.070 -0.171 -22.906 1.00 93.19 81 VAL A C 1
ATOM 681 O O . VAL A 1 81 ? 19.611 -0.332 -21.774 1.00 93.19 81 VAL A O 1
ATOM 684 N N . ASN A 1 82 ? 20.361 1.046 -23.370 1.00 93.81 82 ASN A N 1
ATOM 685 C CA . ASN A 1 82 ? 20.135 2.251 -22.576 1.00 93.81 82 ASN A CA 1
ATOM 686 C C . ASN A 1 82 ? 18.650 2.409 -22.192 1.00 93.81 82 ASN A C 1
ATOM 688 O O . ASN A 1 82 ? 18.338 2.749 -21.051 1.00 93.81 82 ASN A O 1
ATOM 692 N N . ASN A 1 83 ? 17.719 2.113 -23.103 1.00 92.56 83 ASN A N 1
ATOM 693 C CA . ASN A 1 83 ? 16.286 2.155 -22.811 1.00 92.56 83 ASN A CA 1
ATOM 694 C C . ASN A 1 83 ? 15.860 1.094 -21.780 1.00 92.56 83 ASN A C 1
ATOM 696 O O . ASN A 1 83 ? 15.015 1.396 -20.932 1.00 92.56 83 ASN A O 1
ATOM 700 N N . MET A 1 84 ? 16.466 -0.102 -21.785 1.00 91.81 84 MET A N 1
ATOM 701 C CA . MET A 1 84 ? 16.255 -1.114 -20.736 1.00 91.81 84 MET A CA 1
ATOM 702 C C . MET A 1 84 ? 16.657 -0.568 -19.358 1.00 91.81 84 MET A C 1
ATOM 704 O O . MET A 1 84 ? 15.864 -0.612 -18.414 1.00 91.81 84 MET A O 1
ATOM 708 N N . VAL A 1 85 ? 17.866 0.001 -19.250 1.00 93.38 85 VAL A N 1
ATOM 709 C CA . VAL A 1 85 ? 18.396 0.586 -18.005 1.00 93.38 85 VAL A CA 1
ATOM 710 C C . VAL A 1 85 ? 17.480 1.696 -17.491 1.00 93.38 85 VAL A C 1
ATOM 712 O O . VAL A 1 85 ? 17.070 1.673 -16.327 1.00 93.38 85 VAL A O 1
ATOM 715 N N . VAL A 1 86 ? 17.117 2.641 -18.364 1.00 92.44 86 VAL A N 1
ATOM 716 C CA . VAL A 1 86 ? 16.232 3.764 -18.023 1.00 92.44 86 VAL A CA 1
ATOM 717 C C . VAL A 1 86 ? 14.863 3.261 -17.564 1.00 92.44 86 VAL A C 1
ATOM 719 O O . VAL A 1 86 ? 14.353 3.726 -16.547 1.00 92.44 86 VAL A O 1
ATOM 722 N N . THR A 1 87 ? 14.286 2.272 -18.247 1.00 89.88 87 THR A N 1
ATOM 723 C CA . THR A 1 87 ? 12.978 1.704 -17.881 1.00 89.88 87 THR A CA 1
ATOM 724 C C . THR A 1 87 ? 12.995 1.086 -16.486 1.00 89.88 87 THR A C 1
ATOM 726 O O . THR A 1 87 ? 12.109 1.367 -15.674 1.00 89.88 87 THR A O 1
ATOM 729 N N . LEU A 1 88 ? 14.017 0.286 -16.169 1.00 89.94 88 LEU A N 1
ATOM 730 C CA . LEU A 1 88 ? 14.175 -0.309 -14.838 1.00 89.94 88 LEU A CA 1
ATOM 731 C C . LEU A 1 88 ? 14.407 0.758 -13.761 1.00 89.94 88 LEU A C 1
ATOM 733 O O . LEU A 1 88 ? 13.870 0.658 -12.655 1.00 89.94 88 LEU A O 1
ATOM 737 N N . TYR A 1 89 ? 15.162 1.807 -14.081 1.00 91.94 89 TYR A N 1
ATOM 738 C CA . TYR A 1 89 ? 15.392 2.926 -13.173 1.00 91.94 89 TYR A CA 1
ATOM 739 C C . TYR A 1 89 ? 14.107 3.713 -12.860 1.00 91.94 89 TYR A C 1
ATOM 741 O O . TYR A 1 89 ? 13.850 4.049 -11.700 1.00 91.94 89 TYR A O 1
ATOM 749 N N . GLU A 1 90 ? 13.254 3.960 -13.857 1.00 87.38 90 GLU A N 1
ATOM 750 C CA . GLU A 1 90 ? 11.952 4.598 -13.636 1.00 87.38 90 GLU A CA 1
ATOM 751 C C . GLU A 1 90 ? 11.016 3.697 -12.811 1.00 87.38 90 GLU A C 1
ATOM 753 O O . GLU A 1 90 ? 10.391 4.170 -11.858 1.00 87.38 90 GLU A O 1
ATOM 758 N N . CYS A 1 91 ? 11.004 2.380 -13.063 1.00 85.69 91 CYS A N 1
ATOM 759 C CA . CYS A 1 91 ? 10.275 1.417 -12.225 1.00 85.69 91 CYS A CA 1
ATOM 760 C C . CYS A 1 91 ? 10.746 1.459 -10.761 1.00 85.69 91 CYS A C 1
ATOM 762 O O . CYS A 1 91 ? 9.938 1.439 -9.829 1.00 85.69 91 CYS A O 1
ATOM 764 N N . ARG A 1 92 ? 12.055 1.596 -10.539 1.00 90.12 92 ARG A N 1
ATOM 765 C CA . ARG A 1 92 ? 12.635 1.759 -9.203 1.00 90.12 92 ARG A CA 1
ATOM 766 C C . ARG A 1 92 ? 12.129 3.014 -8.490 1.00 90.12 92 ARG A C 1
ATOM 768 O O . ARG A 1 92 ? 11.719 2.918 -7.332 1.00 90.12 92 ARG A O 1
ATOM 775 N N . LYS A 1 93 ? 12.147 4.179 -9.147 1.00 89.19 93 LYS A N 1
ATOM 776 C CA . LYS A 1 93 ? 11.658 5.439 -8.550 1.00 89.19 93 LYS A CA 1
ATOM 777 C C . LYS A 1 93 ? 10.199 5.337 -8.127 1.00 89.19 93 LYS A C 1
ATOM 779 O O . LYS A 1 93 ? 9.806 5.828 -7.068 1.00 89.19 93 LYS A O 1
ATOM 784 N N . ILE A 1 94 ? 9.399 4.671 -8.951 1.00 84.56 94 ILE A N 1
ATOM 785 C CA . ILE A 1 94 ? 7.993 4.416 -8.667 1.00 84.56 94 ILE A CA 1
ATOM 786 C C . ILE A 1 94 ? 7.848 3.607 -7.379 1.00 84.56 94 ILE A C 1
ATOM 788 O O . ILE A 1 94 ? 7.138 4.036 -6.467 1.00 84.56 94 ILE A O 1
ATOM 792 N N . MET A 1 95 ? 8.560 2.485 -7.267 1.00 87.38 95 MET A N 1
ATOM 793 C CA . MET A 1 95 ? 8.493 1.624 -6.083 1.00 87.38 95 MET A CA 1
ATOM 794 C C . MET A 1 95 ? 8.965 2.338 -4.816 1.00 87.38 95 MET A C 1
ATOM 796 O O . MET A 1 95 ? 8.348 2.205 -3.758 1.00 87.38 95 MET A O 1
ATOM 800 N N . GLU A 1 96 ? 9.985 3.187 -4.928 1.00 91.25 96 GLU A N 1
ATOM 801 C CA . GLU A 1 96 ? 10.449 4.040 -3.832 1.00 91.25 96 GLU 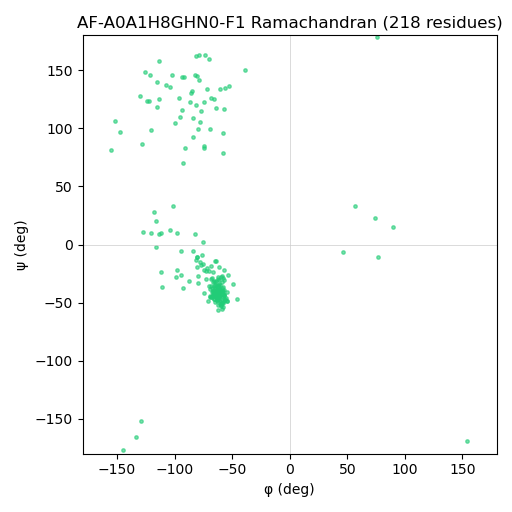A CA 1
ATOM 802 C C . GLU A 1 96 ? 9.368 5.030 -3.353 1.00 91.25 96 GLU A C 1
ATOM 804 O O . GLU A 1 96 ? 9.246 5.313 -2.156 1.00 91.25 96 GLU A O 1
ATOM 809 N N . SER A 1 97 ? 8.521 5.513 -4.265 1.00 89.94 97 SER A N 1
ATOM 810 C CA . SER A 1 97 ? 7.450 6.469 -3.964 1.00 89.94 97 SER A CA 1
ATOM 811 C C . SER A 1 97 ? 6.171 5.841 -3.379 1.00 89.94 97 SER A C 1
ATOM 813 O O . SER A 1 97 ? 5.337 6.556 -2.819 1.00 89.94 97 SER A O 1
ATOM 815 N N . MET A 1 98 ? 6.002 4.515 -3.427 1.00 89.00 98 MET A N 1
ATOM 816 C CA . MET A 1 98 ? 4.745 3.836 -3.064 1.00 89.00 98 MET A CA 1
ATOM 817 C C . MET A 1 98 ? 4.222 4.185 -1.663 1.00 89.00 98 MET A C 1
ATOM 819 O O . MET A 1 98 ? 3.063 4.570 -1.486 1.00 89.00 98 MET A O 1
ATOM 823 N N . ASN A 1 99 ? 5.088 4.130 -0.647 1.00 92.62 99 ASN A N 1
ATOM 824 C CA . ASN A 1 99 ? 4.705 4.464 0.730 1.00 92.62 99 ASN A CA 1
ATOM 825 C C . ASN A 1 99 ? 4.257 5.930 0.882 1.00 92.62 99 ASN A C 1
ATOM 827 O O . ASN A 1 99 ? 3.431 6.248 1.744 1.00 92.62 99 ASN A O 1
ATOM 831 N N . TYR A 1 100 ? 4.785 6.834 0.053 1.00 92.81 100 TYR A N 1
ATOM 832 C CA . TYR A 1 100 ? 4.368 8.232 0.032 1.00 92.81 100 TYR A CA 1
ATOM 833 C C . TYR A 1 100 ? 2.949 8.386 -0.526 1.00 92.81 100 TYR A C 1
ATOM 835 O O . TYR A 1 100 ? 2.136 9.085 0.089 1.00 92.81 100 TYR A O 1
ATOM 843 N N . PHE A 1 101 ? 2.625 7.696 -1.621 1.00 93.38 101 PHE A N 1
ATOM 844 C CA . PHE A 1 101 ? 1.284 7.723 -2.205 1.00 93.38 101 PHE A CA 1
ATOM 845 C C . PHE A 1 101 ? 0.241 7.082 -1.296 1.00 93.38 101 PHE A C 1
ATOM 847 O O . PHE A 1 101 ? -0.787 7.710 -1.044 1.00 93.38 101 PHE A O 1
ATOM 854 N N . VAL A 1 102 ? 0.536 5.928 -0.685 1.00 94.56 102 VAL A N 1
ATOM 855 C CA . VAL A 1 102 ? -0.350 5.338 0.336 1.00 94.56 102 VAL A CA 1
ATOM 856 C C . VAL A 1 102 ? -0.573 6.325 1.479 1.00 94.56 102 VAL A C 1
ATOM 858 O O . VAL A 1 102 ? -1.700 6.537 1.914 1.00 94.56 102 VAL A O 1
ATOM 861 N N . LYS A 1 103 ? 0.475 7.013 1.949 1.00 95.62 103 LYS A N 1
ATOM 862 C CA . LYS A 1 103 ? 0.324 8.014 3.014 1.00 95.62 103 LYS A CA 1
ATOM 863 C C . LYS A 1 103 ? -0.555 9.187 2.602 1.00 95.62 103 LYS A C 1
ATOM 865 O O . LYS A 1 103 ? -1.305 9.685 3.440 1.00 95.62 103 LYS A O 1
ATOM 870 N N . LYS A 1 104 ? -0.450 9.667 1.363 1.00 95.88 104 LYS A N 1
ATOM 871 C CA . LYS A 1 104 ? -1.328 10.728 0.859 1.00 95.88 104 LYS A CA 1
ATOM 872 C C . LYS A 1 104 ? -2.771 10.254 0.734 1.00 95.88 104 LYS A C 1
ATOM 874 O O . LYS A 1 104 ? -3.653 10.967 1.195 1.00 95.88 104 LYS A O 1
ATOM 879 N N . TRP A 1 105 ? -2.987 9.059 0.198 1.00 96.75 105 TRP A N 1
ATOM 880 C CA . TRP A 1 105 ? -4.306 8.453 0.086 1.00 96.75 105 TRP A CA 1
ATOM 881 C C . TRP A 1 105 ? -4.964 8.273 1.456 1.00 96.75 105 TRP A C 1
ATOM 883 O O . TRP A 1 105 ? -6.027 8.823 1.700 1.00 96.75 105 TRP A O 1
ATOM 893 N N . ILE A 1 106 ? -4.294 7.641 2.424 1.00 97.31 106 ILE A N 1
ATOM 894 C CA . ILE A 1 106 ? -4.862 7.447 3.770 1.00 97.31 106 ILE A CA 1
ATOM 895 C C . ILE A 1 106 ? -5.200 8.786 4.457 1.00 97.31 106 ILE A C 1
ATOM 897 O O . ILE A 1 106 ? -6.132 8.846 5.256 1.00 97.31 106 ILE A O 1
ATOM 901 N N . LYS A 1 107 ? -4.500 9.888 4.138 1.00 96.81 107 LYS A N 1
ATOM 902 C CA . LYS A 1 107 ? -4.845 11.231 4.648 1.00 96.81 107 LYS A CA 1
ATOM 903 C C . LYS A 1 107 ? -6.174 11.772 4.121 1.00 96.81 107 LYS A C 1
ATOM 905 O O . LYS A 1 107 ? -6.733 12.646 4.779 1.00 96.81 107 LYS A O 1
ATOM 910 N N . THR A 1 108 ? -6.663 11.313 2.969 1.00 96.81 108 THR A N 1
ATOM 911 C CA . THR A 1 108 ? -7.960 11.756 2.430 1.00 96.81 108 THR A CA 1
ATOM 912 C C . THR A 1 108 ? -9.139 11.083 3.138 1.00 96.81 108 THR A C 1
ATOM 914 O O . THR A 1 108 ? -10.270 11.559 3.044 1.00 96.81 108 THR A O 1
ATOM 917 N N . ILE A 1 109 ? -8.884 10.009 3.893 1.00 96.88 109 ILE A N 1
ATOM 918 C CA . ILE A 1 109 ? -9.914 9.188 4.527 1.00 96.88 109 ILE A CA 1
ATOM 919 C C . ILE A 1 109 ? -10.340 9.803 5.865 1.00 96.88 109 ILE A C 1
ATOM 921 O O . ILE A 1 109 ? -9.628 9.754 6.871 1.00 96.88 109 ILE A O 1
ATOM 925 N N . ASP A 1 110 ? -11.554 10.354 5.899 1.00 95.88 110 ASP A N 1
ATOM 926 C CA . ASP A 1 110 ? -12.157 10.897 7.116 1.00 95.88 110 ASP A CA 1
ATOM 927 C C . ASP A 1 110 ? -12.834 9.800 7.953 1.00 95.88 110 ASP A C 1
ATOM 929 O O . ASP A 1 110 ? -14.021 9.494 7.814 1.00 95.88 110 ASP A O 1
ATOM 933 N N . THR A 1 111 ? -12.073 9.239 8.891 1.00 96.25 111 THR A N 1
ATOM 934 C CA . THR A 1 111 ? -12.538 8.190 9.812 1.00 96.25 111 THR A CA 1
ATOM 935 C C . THR A 1 111 ? -13.647 8.636 10.771 1.00 96.25 111 THR A C 1
ATOM 937 O O . THR A 1 111 ? -14.319 7.787 11.362 1.00 96.25 111 THR A O 1
ATOM 940 N N . SER A 1 112 ? -13.917 9.939 10.925 1.00 91.69 112 SER A N 1
ATOM 941 C CA . SER A 1 112 ? -15.032 10.408 11.764 1.00 91.69 112 SER A CA 1
ATOM 942 C C . SER A 1 112 ? -16.402 10.032 11.175 1.00 91.69 112 SER A C 1
ATOM 944 O O . SER A 1 112 ? -17.355 9.751 11.920 1.00 91.69 112 SER A O 1
ATOM 946 N N . LYS A 1 113 ? -16.465 9.922 9.839 1.00 94.62 113 LYS A N 1
ATOM 947 C CA . LYS A 1 113 ? -17.648 9.526 9.063 1.00 94.62 113 LYS A CA 1
ATOM 948 C C . LYS A 1 113 ? -17.937 8.025 9.106 1.00 94.62 113 LYS A C 1
ATOM 950 O O . LYS A 1 113 ? -19.023 7.617 8.705 1.00 94.62 113 LYS A O 1
ATOM 955 N N . ALA A 1 114 ? -17.030 7.215 9.655 1.00 97.31 114 ALA A N 1
ATOM 956 C CA . ALA A 1 114 ? -17.216 5.774 9.799 1.00 97.31 114 ALA A CA 1
ATOM 957 C C . ALA A 1 114 ? -18.548 5.435 10.501 1.00 97.31 114 ALA A C 1
ATOM 959 O O . ALA A 1 114 ? -18.917 6.041 11.513 1.00 97.31 114 ALA A O 1
ATOM 960 N N . ILE A 1 115 ? -19.278 4.445 9.998 1.00 97.50 115 ILE A N 1
ATOM 961 C CA . ILE A 1 115 ? -20.572 4.012 10.533 1.00 97.50 115 ILE A CA 1
ATOM 962 C C . ILE A 1 115 ? -20.338 3.185 11.797 1.00 97.50 115 ILE A C 1
ATOM 964 O O . ILE A 1 115 ? -19.788 2.087 11.747 1.00 97.50 115 ILE A O 1
ATOM 968 N N . LYS A 1 116 ? -20.790 3.685 12.955 1.00 95.75 116 LYS A N 1
ATOM 969 C CA . LYS A 1 116 ? -20.637 2.965 14.229 1.00 95.75 116 LYS A CA 1
ATOM 970 C C . LYS A 1 116 ? -21.463 1.676 14.211 1.00 95.75 116 LYS A C 1
ATOM 972 O O . LYS A 1 116 ? -22.677 1.706 14.019 1.00 95.75 116 LYS A O 1
ATOM 977 N N . ARG A 1 117 ? -20.828 0.537 14.479 1.00 96.94 117 ARG A N 1
ATOM 978 C CA . ARG A 1 117 ? -21.474 -0.777 14.528 1.00 96.94 117 ARG A CA 1
ATOM 979 C C . ARG A 1 117 ? -21.858 -1.125 15.963 1.00 96.94 117 ARG A C 1
ATOM 981 O O . ARG A 1 117 ? -21.004 -1.410 16.798 1.00 96.94 117 ARG A O 1
ATOM 988 N N . LYS A 1 118 ? -23.167 -1.129 16.248 1.00 96.00 118 LYS A N 1
ATOM 989 C CA . LYS A 1 118 ? -23.718 -1.390 17.592 1.00 96.00 118 LYS A CA 1
ATOM 990 C C . LYS A 1 118 ? -23.235 -2.719 18.182 1.00 96.00 118 LYS A C 1
ATOM 992 O O . LYS A 1 118 ? -22.742 -2.725 19.300 1.00 96.00 118 LYS A O 1
ATOM 997 N N . ARG A 1 119 ? -23.304 -3.816 17.414 1.00 94.88 119 ARG A N 1
ATOM 998 C CA . ARG A 1 119 ? -22.835 -5.143 17.862 1.00 94.88 119 ARG A CA 1
ATOM 999 C C . ARG A 1 119 ? -21.368 -5.133 18.291 1.00 94.88 119 ARG A C 1
ATOM 1001 O O . ARG A 1 119 ? -21.038 -5.695 19.325 1.00 94.88 119 ARG A O 1
ATOM 1008 N N . PHE A 1 120 ? -20.510 -4.471 17.517 1.00 95.44 120 PHE A N 1
ATOM 1009 C CA . PHE A 1 120 ? -19.099 -4.344 17.865 1.00 95.44 120 PHE A CA 1
ATOM 1010 C C . PHE A 1 120 ? -18.912 -3.486 19.122 1.00 95.44 120 PHE A C 1
ATOM 1012 O O . PHE A 1 120 ? -18.202 -3.893 20.033 1.00 95.44 120 PHE A O 1
ATOM 1019 N N . PHE A 1 121 ? -19.615 -2.353 19.232 1.00 95.25 121 PHE A N 1
ATOM 1020 C CA . PHE A 1 121 ? -19.586 -1.524 20.441 1.00 95.25 121 PHE A CA 1
ATOM 1021 C C . PHE A 1 121 ? -20.018 -2.296 21.697 1.00 95.25 121 PHE A C 1
ATOM 1023 O O . PHE A 1 121 ? -19.356 -2.220 22.729 1.00 95.25 121 PHE A O 1
ATOM 1030 N N . ASP A 1 122 ? -21.106 -3.062 21.608 1.00 94.94 122 ASP A N 1
ATOM 1031 C CA . ASP A 1 122 ? -21.618 -3.866 22.717 1.00 94.94 122 ASP A CA 1
ATOM 1032 C C . ASP A 1 122 ? -20.637 -4.964 23.151 1.00 94.94 122 ASP A C 1
ATOM 1034 O O . ASP A 1 122 ? -20.568 -5.272 24.340 1.00 94.94 122 ASP A O 1
ATOM 1038 N N . LEU A 1 123 ? -19.849 -5.501 22.214 1.00 92.56 123 LEU A N 1
ATOM 1039 C CA . LEU A 1 123 ? -18.804 -6.488 22.484 1.00 92.56 123 LEU A CA 1
ATOM 1040 C C . LEU A 1 123 ? -17.622 -5.892 23.265 1.00 92.56 123 LEU A C 1
ATOM 1042 O O . LEU A 1 123 ? -17.066 -6.553 24.142 1.00 92.56 123 LEU A O 1
ATOM 1046 N N . ILE A 1 124 ? -17.235 -4.651 22.964 1.00 94.56 124 ILE A N 1
ATOM 1047 C CA . ILE A 1 124 ? -16.017 -4.043 23.523 1.00 94.56 124 ILE A CA 1
ATOM 1048 C C . ILE A 1 124 ? -16.267 -3.207 24.785 1.00 94.56 124 ILE A C 1
ATOM 1050 O O . ILE A 1 124 ? -15.367 -3.079 25.608 1.00 94.56 124 ILE A O 1
ATOM 1054 N N . LYS A 1 125 ? -17.473 -2.647 24.977 1.00 91.12 125 LYS A N 1
ATOM 1055 C CA . LYS A 1 125 ? -17.749 -1.619 26.007 1.00 91.12 125 LYS A CA 1
ATOM 1056 C C . LYS A 1 125 ? -17.461 -2.041 27.454 1.00 91.12 125 LYS A C 1
ATOM 1058 O O . LYS A 1 125 ? -17.172 -1.184 28.278 1.00 91.12 125 LYS A O 1
ATOM 1063 N N . ASN A 1 126 ? -17.539 -3.338 27.752 1.00 90.00 126 ASN A N 1
ATOM 1064 C CA . ASN A 1 126 ? -17.356 -3.889 29.101 1.00 90.00 126 ASN A CA 1
ATOM 1065 C C . ASN A 1 126 ? -16.074 -4.730 29.229 1.00 90.00 126 ASN A C 1
ATOM 1067 O O . ASN A 1 126 ? -15.897 -5.441 30.218 1.00 90.00 126 ASN A O 1
ATOM 1071 N N . ASN A 1 127 ? -15.202 -4.693 28.220 1.00 87.75 127 ASN A N 1
ATOM 1072 C CA . ASN A 1 127 ? -14.001 -5.513 28.160 1.00 87.75 127 ASN A CA 1
ATOM 1073 C C . ASN A 1 127 ? -12.752 -4.645 28.060 1.00 87.75 127 ASN A C 1
ATOM 1075 O O . ASN A 1 127 ? -12.726 -3.609 27.398 1.00 87.75 127 ASN A O 1
ATOM 1079 N N . GLU A 1 128 ? -11.679 -5.119 28.681 1.00 91.06 128 GLU A N 1
ATOM 1080 C CA . GLU A 1 128 ? -10.359 -4.543 28.486 1.00 91.06 128 GLU A CA 1
ATOM 1081 C C . GLU A 1 128 ? -9.803 -5.088 27.165 1.00 91.06 128 GLU A C 1
ATOM 1083 O O . GLU A 1 128 ? -9.368 -6.238 27.083 1.00 91.06 128 GLU A O 1
ATOM 1088 N N . CYS A 1 129 ? -9.904 -4.284 26.108 1.00 93.56 129 CYS A N 1
ATOM 1089 C CA . CYS A 1 129 ? -9.632 -4.726 24.745 1.00 93.56 129 CYS A CA 1
ATOM 1090 C C . CYS A 1 129 ? -8.274 -4.222 24.245 1.00 93.56 129 CYS A C 1
ATOM 1092 O O . CYS A 1 129 ? -7.942 -3.043 24.392 1.00 93.56 129 CYS A O 1
ATOM 1094 N N . TYR A 1 130 ? -7.530 -5.114 23.601 1.00 95.81 130 TYR A N 1
ATOM 1095 C CA . TYR A 1 130 ? -6.290 -4.832 22.885 1.00 95.81 130 TYR A CA 1
ATOM 1096 C C . TYR A 1 130 ? -6.517 -5.106 21.403 1.00 95.81 130 TYR A C 1
ATOM 1098 O O . TYR A 1 130 ? -7.178 -6.085 21.060 1.00 95.81 130 TYR A O 1
ATOM 1106 N N . PHE A 1 131 ? -5.976 -4.264 20.528 1.00 97.38 131 PHE A N 1
ATOM 1107 C CA . PHE A 1 131 ? -6.161 -4.404 19.086 1.00 97.38 131 PHE A CA 1
ATOM 1108 C C . PHE A 1 131 ? -4.823 -4.496 18.373 1.00 97.38 131 PHE A C 1
ATOM 1110 O O . PHE A 1 131 ? -4.005 -3.584 18.465 1.00 97.38 131 PHE A O 1
ATOM 1117 N N . LEU A 1 132 ? -4.636 -5.568 17.613 1.00 97.69 132 LEU A N 1
ATOM 1118 C CA . LEU A 1 132 ? -3.674 -5.617 16.524 1.00 97.69 132 LEU A CA 1
ATOM 1119 C C . LEU A 1 132 ? -4.419 -5.235 15.247 1.00 97.69 132 LEU A C 1
ATOM 1121 O O . LEU A 1 132 ? -5.365 -5.914 14.849 1.00 97.69 132 LEU A O 1
ATOM 1125 N N . SER A 1 133 ? -4.028 -4.121 14.641 1.00 96.81 133 SER A N 1
ATOM 1126 C CA . SER A 1 133 ? -4.662 -3.596 13.437 1.00 96.81 133 SER A CA 1
ATOM 1127 C C . SER A 1 133 ? -3.702 -3.668 12.261 1.00 96.81 133 SER A C 1
ATOM 1129 O O . SER A 1 133 ? -2.600 -3.120 12.315 1.00 96.81 133 SER A O 1
ATOM 1131 N N . PHE A 1 134 ? -4.136 -4.311 11.183 1.00 94.69 134 PHE A N 1
ATOM 1132 C CA . PHE A 1 134 ? -3.473 -4.237 9.882 1.00 94.69 134 PHE A CA 1
ATOM 1133 C C . PHE A 1 134 ? -3.909 -2.998 9.079 1.00 94.69 134 PHE A C 1
ATOM 1135 O O . PHE A 1 134 ? -3.328 -2.721 8.033 1.00 94.69 134 PHE A O 1
ATOM 1142 N N . ASN A 1 135 ? -4.884 -2.224 9.575 1.00 95.44 135 ASN A N 1
ATOM 1143 C CA . ASN A 1 135 ? -5.358 -1.008 8.912 1.00 95.44 135 ASN A CA 1
ATOM 1144 C C . ASN A 1 135 ? -4.426 0.166 9.185 1.00 95.44 135 ASN A C 1
ATOM 1146 O O . ASN A 1 135 ? -3.927 0.348 10.302 1.00 95.44 135 ASN A O 1
ATOM 1150 N N . TYR A 1 136 ? -4.289 1.023 8.178 1.00 96.25 136 TYR A N 1
ATOM 1151 C CA . TYR A 1 136 ? -3.540 2.274 8.271 1.00 96.25 136 TYR A CA 1
ATOM 1152 C C . TYR A 1 136 ? -4.328 3.419 8.929 1.00 96.25 136 TYR A C 1
ATOM 1154 O O . TYR A 1 136 ? -3.738 4.419 9.348 1.00 96.25 136 TYR A O 1
ATOM 1162 N N . THR A 1 137 ? -5.657 3.305 8.981 1.00 97.06 137 THR A N 1
ATOM 1163 C CA . THR A 1 137 ? -6.568 4.333 9.497 1.00 97.06 137 THR A CA 1
ATOM 1164 C C . THR A 1 137 ? -6.664 4.295 11.024 1.00 97.06 137 THR A C 1
ATOM 1166 O O . THR A 1 137 ? -6.339 3.293 11.653 1.00 97.06 137 THR A O 1
ATOM 1169 N N . ASP A 1 138 ? -7.153 5.381 11.627 1.00 96.69 138 ASP A N 1
ATOM 1170 C CA . ASP A 1 138 ? -7.387 5.509 13.072 1.00 96.69 138 ASP A CA 1
ATOM 1171 C C . ASP A 1 138 ? -8.874 5.326 13.460 1.00 96.69 138 ASP A C 1
ATOM 1173 O O . ASP A 1 138 ? -9.386 5.980 14.375 1.00 96.69 138 ASP A O 1
ATOM 1177 N N . THR A 1 139 ? -9.608 4.464 12.737 1.00 97.38 139 THR A N 1
ATOM 1178 C CA . THR A 1 139 ? -11.057 4.238 12.928 1.00 97.38 139 THR A CA 1
ATOM 1179 C C . THR A 1 139 ? -11.399 3.782 14.347 1.00 97.38 139 THR A C 1
ATOM 1181 O O . THR A 1 139 ? -12.373 4.262 14.936 1.00 97.38 139 THR A O 1
ATOM 1184 N N . LEU A 1 140 ? -10.607 2.873 14.927 1.00 96.62 140 LEU A N 1
ATOM 1185 C CA . LEU A 1 140 ? -10.799 2.403 16.305 1.00 96.62 140 LEU A CA 1
ATOM 1186 C C . LEU A 1 140 ? -10.653 3.559 17.302 1.00 96.62 140 LEU A C 1
ATOM 1188 O O . LEU A 1 140 ? -11.477 3.726 18.206 1.00 96.62 140 LEU A O 1
ATOM 1192 N N . GLU A 1 141 ? -9.630 4.386 17.116 1.00 95.56 141 GLU A N 1
ATOM 1193 C CA . GLU A 1 141 ? -9.323 5.492 18.011 1.00 95.56 141 GLU A CA 1
ATOM 1194 C C . GLU A 1 141 ? -10.356 6.612 17.892 1.00 95.56 141 GLU A C 1
ATOM 1196 O O . GLU A 1 141 ? -10.894 7.047 18.908 1.00 95.56 141 GLU A O 1
ATOM 1201 N N . LYS A 1 142 ? -10.695 7.056 16.674 1.00 95.19 142 LYS A N 1
ATOM 1202 C CA . LYS A 1 142 ? -11.646 8.162 16.483 1.00 95.19 142 LYS A CA 1
ATOM 1203 C C . LYS A 1 142 ? -13.094 7.758 16.743 1.00 95.19 142 LYS A C 1
ATOM 1205 O O . LYS A 1 142 ? -13.835 8.523 17.357 1.00 95.19 142 LYS A O 1
ATOM 1210 N N . LYS A 1 143 ? -13.529 6.578 16.283 1.00 95.69 143 LYS A N 1
ATOM 1211 C CA . LYS A 1 143 ? -14.950 6.188 16.350 1.00 95.69 143 LYS A CA 1
ATOM 1212 C C . LYS A 1 143 ? -15.337 5.508 17.657 1.00 95.69 143 LYS A C 1
ATOM 1214 O O . LYS A 1 143 ? -16.480 5.644 18.108 1.00 95.69 143 LYS A O 1
ATOM 1219 N N . TYR A 1 144 ? -14.401 4.781 18.260 1.00 94.44 144 TYR A N 1
ATOM 1220 C CA . TYR A 1 144 ? -14.648 3.989 19.463 1.00 94.44 144 TYR A CA 1
ATOM 1221 C C . TYR A 1 144 ? -13.852 4.460 20.684 1.00 94.44 144 TYR A C 1
ATOM 1223 O O . TYR A 1 144 ? -14.067 3.916 21.765 1.00 94.44 144 TYR A O 1
ATOM 1231 N N . ASN A 1 145 ? -13.000 5.487 20.550 1.00 92.81 145 ASN A N 1
ATOM 1232 C CA . ASN A 1 145 ? -12.145 6.009 21.625 1.00 92.81 145 ASN A CA 1
ATOM 1233 C C . ASN A 1 145 ? -11.233 4.930 22.241 1.00 92.81 145 ASN A C 1
ATOM 1235 O O . ASN A 1 145 ? -10.942 4.930 23.439 1.00 92.81 145 ASN A O 1
ATOM 1239 N N . ILE A 1 146 ? -10.792 3.979 21.415 1.00 93.31 146 ILE A N 1
ATOM 1240 C CA . ILE A 1 146 ? -9.917 2.886 21.833 1.00 93.31 146 ILE A CA 1
ATOM 1241 C C . ILE A 1 146 ? -8.476 3.367 21.730 1.00 93.31 146 ILE A C 1
ATOM 1243 O O . ILE A 1 146 ? -8.035 3.773 20.665 1.00 93.31 146 ILE A O 1
ATOM 1247 N N . ARG A 1 147 ? -7.721 3.319 22.830 1.00 90.00 147 ARG A N 1
ATOM 1248 C CA . ARG A 1 147 ? -6.322 3.788 22.848 1.00 90.00 147 ARG A CA 1
ATOM 1249 C C . ARG A 1 147 ? -5.291 2.674 22.684 1.00 90.00 147 ARG A C 1
ATOM 1251 O O . ARG A 1 147 ? -4.161 2.946 22.302 1.00 90.00 147 ARG A O 1
ATOM 1258 N N . ARG A 1 148 ? -5.661 1.427 22.984 1.00 94.75 148 ARG A N 1
ATOM 1259 C CA . ARG A 1 148 ? -4.752 0.270 22.956 1.00 94.75 148 ARG A CA 1
ATOM 1260 C C . ARG A 1 148 ? -4.800 -0.419 21.600 1.00 94.75 148 ARG A C 1
ATOM 1262 O O . ARG A 1 148 ? -5.342 -1.516 21.466 1.00 94.75 148 ARG A O 1
ATOM 1269 N N . VAL A 1 149 ? -4.257 0.270 20.603 1.00 96.25 149 VAL A N 1
ATOM 1270 C CA . VAL A 1 149 ? -4.187 -0.201 19.219 1.00 96.25 149 VAL A CA 1
ATOM 1271 C C . VAL A 1 149 ? -2.730 -0.237 18.772 1.00 96.25 149 VAL A C 1
ATOM 1273 O O . VAL A 1 149 ? -2.031 0.774 18.803 1.00 96.25 149 VAL A O 1
ATOM 1276 N N . CYS A 1 150 ? -2.274 -1.405 18.338 1.00 96.50 150 CYS A N 1
ATOM 1277 C CA . CYS A 1 150 ? -1.014 -1.584 17.641 1.00 96.50 150 CYS A CA 1
ATOM 1278 C C . CYS A 1 150 ? -1.295 -1.685 16.143 1.00 96.50 150 CYS A C 1
ATOM 1280 O O . CYS A 1 150 ? -1.767 -2.713 15.659 1.00 96.50 150 CYS A O 1
ATOM 1282 N N . HIS A 1 151 ? -1.003 -0.617 15.402 1.00 96.44 151 HIS A N 1
ATOM 1283 C CA . HIS A 1 151 ? -1.042 -0.653 13.940 1.00 96.44 151 HIS A CA 1
ATOM 1284 C C . HIS A 1 151 ? 0.209 -1.347 13.434 1.00 96.44 151 HIS A C 1
ATOM 1286 O O . HIS A 1 151 ? 1.285 -0.747 13.476 1.00 96.44 151 HIS A O 1
ATOM 1292 N N . ILE A 1 152 ? 0.092 -2.586 12.966 1.00 94.81 152 ILE A N 1
ATOM 1293 C CA . ILE A 1 152 ? 1.224 -3.414 12.538 1.00 94.81 152 ILE A CA 1
ATOM 1294 C C . ILE A 1 152 ? 1.984 -2.684 11.429 1.00 94.81 152 ILE A C 1
ATOM 1296 O O . ILE A 1 152 ? 3.155 -2.347 11.612 1.00 94.81 152 ILE A O 1
ATOM 1300 N N . HIS A 1 153 ? 1.274 -2.277 10.377 1.00 92.81 153 HIS A N 1
ATOM 1301 C CA . HIS A 1 153 ? 1.818 -1.521 9.247 1.00 92.81 153 HIS A CA 1
ATOM 1302 C C . HIS A 1 153 ? 1.940 -0.004 9.493 1.00 92.81 153 HIS A C 1
ATOM 1304 O O . HIS A 1 153 ? 2.231 0.759 8.575 1.00 92.81 153 HIS A O 1
ATOM 1310 N N . GLY A 1 154 ? 1.731 0.445 10.734 1.00 94.31 154 GLY A N 1
ATOM 1311 C CA . GLY A 1 154 ? 1.732 1.859 11.102 1.00 94.31 154 GLY A CA 1
ATOM 1312 C C . GLY A 1 154 ? 0.465 2.613 10.690 1.00 94.31 154 GLY A C 1
ATOM 1313 O O . GLY A 1 154 ? -0.466 2.049 10.128 1.00 94.31 154 GLY A O 1
ATOM 1314 N N . ASN A 1 155 ? 0.422 3.900 11.028 1.00 94.50 155 ASN A N 1
ATOM 1315 C CA . ASN A 1 155 ? -0.686 4.810 10.727 1.00 94.50 155 ASN A CA 1
ATOM 1316 C C . ASN A 1 155 ? -0.149 6.226 10.439 1.00 94.50 155 ASN A C 1
ATOM 1318 O O . ASN A 1 155 ? 1.063 6.459 10.449 1.00 94.50 155 ASN A O 1
ATOM 1322 N N . LEU A 1 156 ? -1.037 7.199 10.217 1.00 93.69 156 LEU A N 1
ATOM 1323 C CA . LEU A 1 156 ? -0.653 8.578 9.878 1.00 93.69 156 LEU A CA 1
ATOM 1324 C C . LEU A 1 156 ? 0.170 9.316 10.947 1.00 93.69 156 LEU A C 1
ATOM 1326 O O . LEU A 1 156 ? 0.836 10.297 10.612 1.00 93.69 156 LEU A O 1
ATOM 1330 N N . LYS A 1 157 ? 0.148 8.862 12.208 1.00 90.06 157 LYS A N 1
ATOM 1331 C CA . LYS A 1 157 ? 0.985 9.426 13.281 1.00 90.06 157 LYS A CA 1
ATOM 1332 C C . LYS A 1 157 ? 2.439 8.954 13.187 1.00 90.06 157 LYS A C 1
ATOM 1334 O O . LYS A 1 157 ? 3.310 9.570 13.791 1.00 90.06 157 LYS A O 1
ATOM 1339 N N . GLY A 1 158 ? 2.701 7.877 12.447 1.00 87.69 158 GLY A N 1
ATOM 1340 C CA . GLY A 1 158 ? 4.023 7.286 12.277 1.00 87.69 158 GLY A CA 1
ATOM 1341 C C . GLY A 1 158 ? 4.401 7.051 10.813 1.00 87.69 158 GLY A C 1
ATOM 1342 O O . GLY A 1 158 ? 3.980 7.766 9.897 1.00 87.69 158 GLY A O 1
ATOM 1343 N N . LYS A 1 159 ? 5.251 6.041 10.608 1.00 89.25 159 LYS A N 1
ATOM 1344 C CA . LYS A 1 159 ? 5.624 5.529 9.286 1.00 89.25 159 LYS A CA 1
ATOM 1345 C C . LYS A 1 159 ? 4.594 4.487 8.847 1.00 89.25 159 LYS A C 1
ATOM 1347 O O . LYS A 1 159 ? 4.300 3.584 9.625 1.00 89.25 159 LYS A O 1
ATOM 1352 N N . LEU A 1 160 ? 4.083 4.618 7.624 1.00 92.75 160 LEU A N 1
ATOM 1353 C CA . LEU A 1 160 ? 3.315 3.559 6.970 1.00 92.75 160 LEU A CA 1
ATOM 1354 C C . LEU A 1 160 ? 4.271 2.553 6.333 1.00 92.75 160 LEU A C 1
ATOM 1356 O O . LEU A 1 160 ? 5.354 2.926 5.878 1.00 92.75 160 LEU A O 1
ATOM 1360 N N . ILE A 1 161 ? 3.862 1.292 6.341 1.00 92.94 161 ILE A N 1
ATOM 1361 C CA . ILE A 1 161 ? 4.620 0.166 5.810 1.00 92.94 161 ILE A CA 1
ATOM 1362 C C . ILE A 1 161 ? 3.701 -0.593 4.850 1.00 92.94 161 ILE A C 1
ATOM 1364 O O . ILE A 1 161 ? 2.998 -1.521 5.247 1.00 92.94 161 ILE A O 1
ATOM 1368 N N . LEU A 1 162 ? 3.673 -0.161 3.593 1.00 93.06 162 LEU A N 1
ATOM 1369 C CA . LEU A 1 162 ? 3.174 -0.962 2.477 1.00 93.06 162 LEU A CA 1
ATOM 1370 C C . LEU A 1 162 ? 4.254 -1.961 2.063 1.00 93.06 162 LEU A C 1
ATOM 1372 O O . LEU A 1 162 ? 5.435 -1.598 2.044 1.00 93.06 162 LEU A O 1
ATOM 1376 N N . GLY A 1 163 ? 3.852 -3.183 1.715 1.00 90.38 163 GLY A N 1
ATOM 1377 C CA . GLY A 1 163 ? 4.787 -4.133 1.126 1.00 90.38 163 GLY A CA 1
ATOM 1378 C C . GLY A 1 163 ? 4.449 -5.603 1.322 1.00 90.38 163 GLY A C 1
ATOM 1379 O O . GLY A 1 163 ? 3.388 -5.941 1.840 1.00 90.38 163 GLY A O 1
ATOM 1380 N N . HIS A 1 164 ? 5.397 -6.471 0.985 1.00 88.25 164 HIS A N 1
ATOM 1381 C CA . HIS A 1 164 ? 5.221 -7.924 0.979 1.00 88.25 164 HIS A CA 1
ATOM 1382 C C . HIS A 1 164 ? 6.076 -8.632 2.036 1.00 88.25 164 HIS A C 1
ATOM 1384 O O . HIS A 1 164 ? 7.078 -8.099 2.524 1.00 88.25 164 HIS A O 1
ATOM 1390 N N . GLY A 1 165 ? 5.661 -9.848 2.401 1.00 83.12 165 GLY A N 1
ATOM 1391 C CA . GLY A 1 165 ? 6.430 -10.770 3.248 1.00 83.12 165 GLY A CA 1
ATOM 1392 C C . GLY A 1 165 ? 7.268 -11.777 2.457 1.00 83.12 165 GLY A C 1
ATOM 1393 O O . GLY A 1 165 ? 8.045 -12.521 3.058 1.00 83.12 165 GLY A O 1
ATOM 1394 N N . GLU A 1 166 ? 7.121 -11.794 1.130 1.00 77.56 166 GLU A N 1
ATOM 1395 C CA . GLU A 1 166 ? 7.732 -12.807 0.278 1.00 77.56 166 GLU A CA 1
ATOM 1396 C C . GLU A 1 166 ? 9.256 -12.788 0.387 1.00 77.56 166 GLU A C 1
ATOM 1398 O O . GLU A 1 166 ? 9.921 -11.741 0.354 1.00 77.56 166 GLU A O 1
ATOM 1403 N N . LYS A 1 167 ? 9.835 -13.983 0.529 1.00 66.44 167 LYS A N 1
ATOM 1404 C CA . LYS A 1 167 ? 11.256 -14.144 0.247 1.00 66.44 167 LYS A CA 1
ATOM 1405 C C . LYS A 1 167 ? 11.378 -13.959 -1.251 1.00 66.44 167 LYS A C 1
ATOM 1407 O O . LYS A 1 167 ? 10.703 -14.665 -1.984 1.00 66.44 167 LYS A O 1
ATOM 1412 N N . TYR A 1 168 ? 12.241 -13.044 -1.676 1.00 57.38 168 TYR A N 1
ATOM 1413 C CA . TYR A 1 168 ? 12.659 -12.990 -3.065 1.00 57.38 168 TYR A CA 1
ATOM 1414 C C . TYR A 1 168 ? 13.266 -14.349 -3.411 1.00 57.38 168 TYR A C 1
ATOM 1416 O O . TYR A 1 168 ? 14.397 -14.671 -3.041 1.00 57.38 168 TYR A O 1
ATOM 1424 N N . ILE A 1 169 ? 12.440 -15.203 -3.995 1.00 52.69 169 ILE A N 1
ATOM 1425 C CA . ILE A 1 169 ? 12.884 -16.374 -4.706 1.00 52.69 169 ILE A CA 1
ATOM 1426 C C . ILE A 1 169 ? 13.254 -15.770 -6.051 1.00 52.69 169 ILE A C 1
ATOM 1428 O O . ILE A 1 169 ? 12.405 -15.151 -6.681 1.00 52.69 169 ILE A O 1
ATOM 1432 N N . HIS A 1 170 ? 14.516 -15.890 -6.465 1.00 52.12 170 HIS A N 1
ATOM 1433 C CA . HIS A 1 170 ? 14.881 -15.762 -7.875 1.00 52.12 170 HIS A CA 1
ATOM 1434 C C . HIS A 1 170 ? 14.075 -16.838 -8.622 1.00 52.12 170 HIS A C 1
ATOM 1436 O O . HIS A 1 170 ? 14.549 -17.952 -8.857 1.00 52.12 170 HIS A O 1
ATOM 1442 N N . THR A 1 171 ? 12.794 -16.591 -8.874 1.00 42.94 171 THR A N 1
ATOM 1443 C CA . THR A 1 171 ? 11.931 -17.480 -9.630 1.00 42.94 171 THR A CA 1
ATOM 1444 C C . THR A 1 171 ? 12.354 -17.320 -11.072 1.00 42.94 171 THR A C 1
ATOM 1446 O O . THR A 1 171 ? 11.794 -16.494 -11.755 1.00 42.94 171 THR A O 1
ATOM 1449 N N . LYS A 1 172 ? 13.388 -18.055 -11.498 1.00 50.12 172 LYS A N 1
ATOM 1450 C CA . LYS A 1 172 ? 13.713 -18.458 -12.884 1.00 50.12 172 LYS A CA 1
ATOM 1451 C C . LYS A 1 172 ? 13.668 -17.458 -14.070 1.00 50.12 172 LYS A C 1
ATOM 1453 O O . LYS A 1 172 ? 14.102 -17.853 -15.142 1.00 50.12 172 LYS A O 1
ATOM 1458 N N . GLU A 1 173 ? 13.230 -16.221 -13.947 1.00 50.19 173 GLU A N 1
ATOM 1459 C CA . GLU A 1 173 ? 12.793 -15.340 -15.037 1.00 50.19 173 GLU A CA 1
ATOM 1460 C C . GLU A 1 173 ? 13.193 -13.937 -14.555 1.00 50.19 173 GLU A C 1
ATOM 1462 O O . GLU A 1 173 ? 12.654 -13.452 -13.578 1.00 50.19 173 GLU A O 1
ATOM 1467 N N . CYS A 1 174 ? 14.306 -13.308 -14.910 1.00 53.97 174 CYS A N 1
ATOM 1468 C CA . CYS A 1 174 ? 14.898 -12.989 -16.189 1.00 53.97 174 CYS A CA 1
ATOM 1469 C C . CYS A 1 174 ? 16.414 -12.930 -15.934 1.00 53.97 174 CYS A C 1
ATOM 1471 O O . CYS A 1 174 ? 16.898 -12.009 -15.271 1.00 53.97 174 CYS A O 1
ATOM 1473 N N . ASN A 1 175 ? 17.193 -13.925 -16.368 1.00 69.62 175 ASN A N 1
ATOM 1474 C CA . ASN A 1 175 ? 18.643 -13.758 -16.329 1.00 69.62 175 ASN A CA 1
ATOM 1475 C C . ASN A 1 175 ? 18.967 -12.705 -17.387 1.00 69.62 175 ASN A C 1
ATOM 1477 O O . ASN A 1 175 ? 18.989 -13.027 -18.567 1.00 69.62 175 ASN A O 1
ATOM 1481 N N . ILE A 1 176 ? 19.162 -11.446 -16.978 1.00 75.50 176 ILE A N 1
ATOM 1482 C CA . ILE A 1 176 ? 19.405 -10.319 -17.897 1.00 75.50 176 ILE A CA 1
ATOM 1483 C C . ILE A 1 176 ? 20.509 -10.675 -18.903 1.00 75.50 176 ILE A C 1
ATOM 1485 O O . ILE A 1 176 ? 20.431 -10.306 -20.072 1.00 75.50 176 ILE A O 1
ATOM 1489 N N . LYS A 1 177 ? 21.496 -11.470 -18.469 1.00 76.00 177 LYS A N 1
ATOM 1490 C CA . LYS A 1 177 ? 22.557 -11.982 -19.339 1.00 76.00 177 LYS A CA 1
ATOM 1491 C C . LYS A 1 177 ? 22.025 -12.777 -20.526 1.00 76.00 177 LYS A C 1
ATOM 1493 O O . LYS A 1 177 ? 22.551 -12.595 -21.607 1.00 76.00 177 LYS A O 1
ATOM 1498 N N . ASP A 1 178 ? 20.989 -13.593 -20.358 1.00 78.94 178 ASP A N 1
ATOM 1499 C CA . ASP A 1 178 ? 20.415 -14.392 -21.449 1.00 78.94 178 ASP A CA 1
ATOM 1500 C C . ASP A 1 178 ? 19.850 -13.501 -22.568 1.00 78.94 178 ASP A C 1
ATOM 1502 O O . ASP A 1 178 ? 19.847 -13.906 -23.726 1.00 78.94 178 ASP A O 1
ATOM 1506 N N . TYR A 1 179 ? 19.411 -12.283 -22.234 1.00 73.44 179 TYR A N 1
ATOM 1507 C CA . TYR A 1 179 ? 18.857 -11.330 -23.193 1.00 73.44 179 TYR A CA 1
ATOM 1508 C C . TYR A 1 179 ? 19.914 -10.386 -23.749 1.00 73.44 179 TYR A C 1
ATOM 1510 O O . TYR A 1 179 ? 19.865 -10.028 -24.9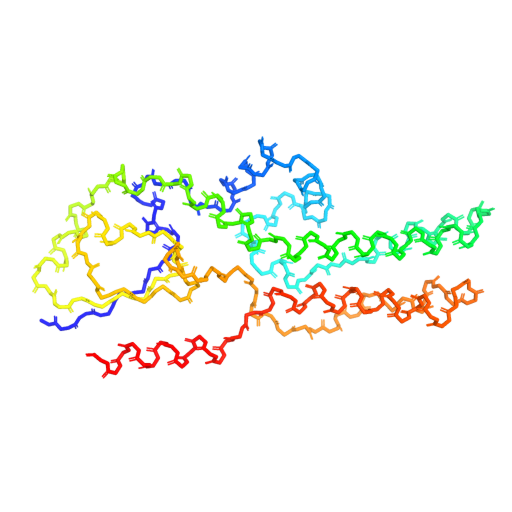08 1.00 73.44 179 TYR A O 1
ATOM 1518 N N . THR A 1 180 ? 20.884 -9.934 -22.964 1.00 72.62 180 THR A N 1
ATOM 1519 C CA . THR A 1 180 ? 21.757 -8.840 -23.420 1.00 72.62 180 THR A CA 1
ATOM 1520 C C . THR A 1 180 ? 23.204 -9.261 -23.632 1.00 72.62 180 THR A C 1
ATOM 1522 O O . THR A 1 180 ? 24.057 -8.392 -23.843 1.00 72.62 180 THR A O 1
ATOM 1525 N N . ASP A 1 181 ? 23.503 -10.566 -23.571 1.00 72.62 181 ASP A N 1
ATOM 1526 C CA . ASP A 1 181 ? 24.847 -11.065 -23.858 1.00 72.62 181 ASP A CA 1
ATOM 1527 C C . ASP A 1 181 ? 25.273 -10.616 -25.258 1.00 72.62 181 ASP A C 1
ATOM 1529 O O . ASP A 1 181 ? 24.515 -10.722 -26.223 1.00 72.62 181 ASP A O 1
ATOM 1533 N N . ASN A 1 182 ? 26.507 -10.125 -25.365 1.00 81.94 182 ASN A N 1
ATOM 1534 C CA . ASN A 1 182 ? 27.116 -9.528 -26.564 1.00 81.94 182 ASN A CA 1
ATOM 1535 C C . ASN A 1 182 ? 26.684 -8.095 -26.930 1.00 81.94 182 ASN A C 1
ATOM 1537 O O . ASN A 1 182 ? 27.356 -7.488 -27.763 1.00 81.94 182 ASN A O 1
ATOM 1541 N N . TYR A 1 183 ? 25.641 -7.532 -26.308 1.00 86.88 183 TYR A N 1
ATOM 1542 C CA . TYR A 1 183 ? 25.171 -6.168 -26.606 1.00 86.88 183 TYR A CA 1
ATOM 1543 C C . TYR A 1 183 ? 25.410 -5.176 -25.468 1.00 86.88 183 TYR A C 1
ATOM 1545 O O . TYR A 1 183 ? 25.740 -4.020 -25.726 1.00 86.88 183 TYR A O 1
ATOM 1553 N N . ALA A 1 184 ? 25.264 -5.622 -24.218 1.00 89.62 184 ALA A N 1
ATOM 1554 C CA . ALA A 1 184 ? 25.440 -4.778 -23.043 1.00 89.62 184 ALA A CA 1
ATOM 1555 C C . ALA A 1 184 ? 26.866 -4.855 -22.484 1.00 89.62 184 ALA A C 1
ATOM 1557 O O . ALA A 1 184 ? 27.503 -5.911 -22.433 1.00 89.62 184 ALA A O 1
ATOM 1558 N N . THR A 1 185 ? 27.355 -3.726 -21.985 1.00 92.31 185 THR A N 1
ATOM 1559 C CA . THR A 1 185 ? 28.567 -3.673 -21.174 1.00 92.31 185 THR A CA 1
ATOM 1560 C C . THR A 1 185 ? 28.330 -4.302 -19.801 1.00 92.31 185 THR A C 1
ATOM 1562 O O . THR A 1 185 ? 27.215 -4.369 -19.281 1.00 92.31 185 THR A O 1
ATOM 1565 N N . PHE A 1 186 ? 29.419 -4.700 -19.142 1.00 90.44 186 PHE A N 1
ATOM 1566 C CA . PHE A 1 186 ? 29.355 -5.199 -17.767 1.00 90.44 186 PHE A CA 1
ATOM 1567 C C . PHE A 1 186 ? 28.753 -4.176 -16.786 1.00 90.44 186 PHE A C 1
ATOM 1569 O O . PHE A 1 186 ? 28.088 -4.561 -15.827 1.00 90.44 186 PHE A 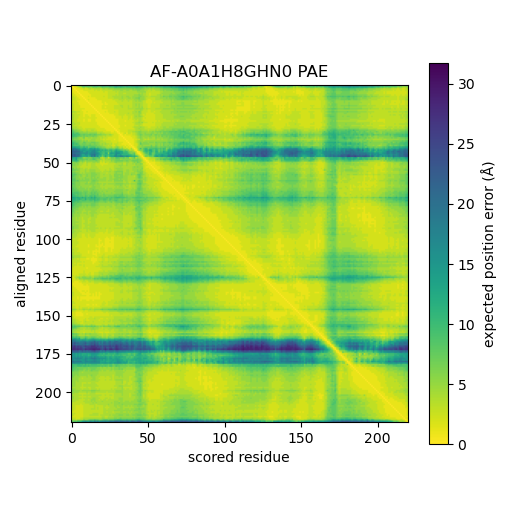O 1
ATOM 1576 N N . SER A 1 187 ? 28.964 -2.878 -17.033 1.00 92.75 187 SER A N 1
ATOM 1577 C CA . SER A 1 187 ? 28.404 -1.809 -16.201 1.00 92.75 187 SER A CA 1
ATOM 1578 C C . SER A 1 187 ? 26.882 -1.738 -16.318 1.00 92.75 187 SER A C 1
ATOM 1580 O O . SER A 1 187 ? 26.203 -1.671 -15.298 1.00 92.75 187 SER A O 1
ATOM 1582 N N . GLU A 1 188 ? 26.342 -1.806 -17.537 1.00 92.94 188 GLU A N 1
ATOM 1583 C CA . GLU A 1 188 ? 24.892 -1.772 -17.781 1.00 92.94 188 GLU A CA 1
ATOM 1584 C C . GLU A 1 188 ? 24.205 -3.011 -17.201 1.00 92.94 188 GLU A C 1
ATOM 1586 O O . GLU A 1 188 ? 23.177 -2.893 -16.538 1.00 92.94 188 GLU A O 1
ATOM 1591 N N . LEU A 1 189 ? 24.812 -4.194 -17.355 1.00 90.44 189 LEU A N 1
ATOM 1592 C CA . LEU A 1 189 ? 24.335 -5.435 -16.732 1.00 90.44 189 LEU A CA 1
ATOM 1593 C C . LEU A 1 189 ? 24.203 -5.312 -15.208 1.00 90.44 189 LEU A C 1
ATOM 1595 O O . LEU A 1 189 ? 23.192 -5.717 -14.633 1.00 90.44 189 LEU A O 1
ATOM 1599 N N . ILE A 1 190 ? 25.217 -4.739 -14.551 1.00 91.00 190 ILE A N 1
ATOM 1600 C CA . ILE A 1 190 ? 25.189 -4.488 -13.105 1.00 91.00 190 ILE A CA 1
ATOM 1601 C C . ILE A 1 190 ? 24.096 -3.483 -12.749 1.00 91.00 190 ILE A C 1
ATOM 1603 O O . ILE A 1 190 ? 23.390 -3.670 -11.760 1.00 91.00 190 ILE A O 1
ATOM 1607 N N . GLU A 1 191 ? 23.957 -2.409 -13.522 1.00 93.81 191 GLU A N 1
ATOM 1608 C CA . GLU A 1 191 ? 22.966 -1.373 -13.251 1.00 93.81 191 GLU A CA 1
ATOM 1609 C C . GLU A 1 191 ? 21.532 -1.905 -13.357 1.00 93.81 191 GLU A C 1
ATOM 1611 O O . GLU A 1 191 ? 20.725 -1.674 -12.453 1.00 93.81 191 GLU A O 1
ATOM 1616 N N . MET A 1 192 ? 21.232 -2.682 -14.401 1.00 91.56 192 MET A N 1
ATOM 1617 C CA . MET A 1 192 ? 19.935 -3.341 -14.567 1.00 91.56 192 MET A CA 1
ATOM 1618 C C . MET A 1 192 ? 19.631 -4.276 -13.392 1.00 91.56 192 MET A C 1
ATOM 1620 O O . MET A 1 192 ? 18.571 -4.154 -12.774 1.00 91.56 192 MET A O 1
ATOM 1624 N N . GLN A 1 193 ? 20.580 -5.142 -13.015 1.00 89.44 193 GLN A N 1
ATOM 1625 C CA . GLN A 1 193 ? 20.397 -6.060 -11.886 1.00 89.44 193 GLN A CA 1
ATOM 1626 C C . GLN A 1 193 ? 20.181 -5.308 -10.567 1.00 89.44 193 GLN A C 1
ATOM 1628 O O . GLN A 1 193 ? 19.280 -5.647 -9.804 1.00 89.44 193 GLN A O 1
ATOM 1633 N N . ASN A 1 194 ? 20.953 -4.246 -10.315 1.00 92.06 194 ASN A N 1
ATOM 1634 C CA . ASN A 1 194 ? 20.800 -3.423 -9.117 1.00 92.06 194 ASN A CA 1
ATOM 1635 C C . ASN A 1 194 ? 19.416 -2.764 -9.040 1.00 92.06 194 ASN A C 1
ATOM 1637 O O . ASN A 1 194 ? 18.859 -2.643 -7.947 1.00 92.06 194 ASN A O 1
ATOM 1641 N N . ASN A 1 195 ? 18.857 -2.320 -10.171 1.00 91.88 195 ASN A N 1
ATOM 1642 C CA . ASN A 1 195 ? 17.515 -1.742 -10.200 1.00 91.88 195 ASN A CA 1
ATOM 1643 C C . ASN A 1 195 ? 16.440 -2.796 -9.891 1.00 91.88 195 ASN A C 1
ATOM 1645 O O . ASN A 1 195 ? 15.573 -2.523 -9.059 1.00 91.88 195 ASN A O 1
ATOM 1649 N N . ILE A 1 196 ? 16.533 -3.997 -10.473 1.00 88.06 196 ILE A N 1
ATOM 1650 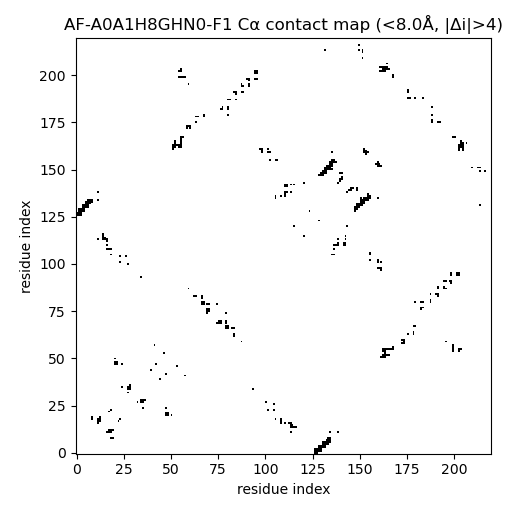C CA . ILE A 1 196 ? 15.620 -5.119 -10.180 1.00 88.06 196 ILE A CA 1
ATOM 1651 C C . ILE A 1 196 ? 15.704 -5.514 -8.701 1.00 88.06 196 ILE A C 1
ATOM 1653 O O . ILE A 1 196 ? 14.692 -5.544 -7.999 1.00 88.06 196 ILE A O 1
ATOM 1657 N N . ASP A 1 197 ? 16.914 -5.735 -8.184 1.00 88.38 197 ASP A N 1
ATOM 1658 C CA . ASP A 1 197 ? 17.117 -6.116 -6.786 1.00 88.38 197 ASP A CA 1
ATOM 1659 C C . ASP A 1 197 ? 16.594 -5.037 -5.830 1.00 88.38 197 ASP A C 1
ATOM 1661 O O . ASP A 1 197 ? 16.003 -5.348 -4.793 1.00 88.38 197 ASP A O 1
ATOM 1665 N N . PHE A 1 198 ? 16.776 -3.757 -6.163 1.00 91.62 198 PHE A N 1
ATOM 1666 C CA . PHE A 1 198 ? 16.223 -2.666 -5.369 1.00 91.62 198 PHE A CA 1
ATOM 1667 C C . PHE A 1 198 ? 14.693 -2.712 -5.343 1.00 91.62 198 PHE A C 1
ATOM 1669 O O . PHE A 1 198 ? 14.110 -2.598 -4.264 1.00 91.62 198 PHE A O 1
ATOM 1676 N N . ILE A 1 199 ? 14.047 -2.898 -6.497 1.00 87.69 199 ILE A N 1
ATOM 1677 C CA . ILE A 1 199 ? 12.584 -2.972 -6.618 1.00 87.69 199 ILE A CA 1
ATOM 1678 C C . ILE A 1 199 ? 12.012 -4.071 -5.714 1.00 87.69 199 ILE A C 1
ATOM 1680 O O . ILE A 1 199 ? 11.102 -3.799 -4.931 1.00 87.69 199 ILE A O 1
ATOM 1684 N N . HIS A 1 200 ? 12.592 -5.271 -5.733 1.00 84.38 200 HIS A N 1
ATOM 1685 C CA . HIS A 1 200 ? 12.121 -6.378 -4.893 1.00 84.38 200 HIS A CA 1
ATOM 1686 C C . HIS A 1 200 ? 12.404 -6.199 -3.398 1.00 84.38 200 HIS A C 1
ATOM 1688 O O . HIS A 1 200 ? 11.761 -6.827 -2.558 1.00 84.38 200 HIS A O 1
ATOM 1694 N N . ASN A 1 201 ? 13.387 -5.376 -3.027 1.00 88.44 201 ASN A N 1
ATOM 1695 C CA . ASN A 1 201 ? 13.770 -5.210 -1.625 1.00 88.44 201 ASN A CA 1
ATOM 1696 C C . ASN A 1 201 ? 13.159 -3.967 -0.968 1.00 88.44 201 ASN A C 1
ATOM 1698 O O . ASN A 1 201 ? 12.946 -3.978 0.245 1.00 88.44 201 ASN A O 1
ATOM 1702 N N . ILE A 1 202 ? 12.850 -2.907 -1.721 1.00 91.44 202 ILE A N 1
ATOM 1703 C CA . ILE A 1 202 ? 12.413 -1.625 -1.146 1.00 91.44 202 ILE A CA 1
ATOM 1704 C C . ILE A 1 202 ? 11.060 -1.716 -0.424 1.00 91.44 202 ILE A C 1
ATOM 1706 O O . ILE A 1 202 ? 10.854 -1.025 0.577 1.00 91.44 202 ILE A O 1
ATOM 1710 N N . LEU A 1 203 ? 10.162 -2.600 -0.877 1.00 90.38 203 LEU A N 1
ATOM 1711 C CA . LEU A 1 203 ? 8.864 -2.875 -0.244 1.00 90.38 203 LEU A CA 1
ATOM 1712 C C . LEU A 1 203 ? 8.839 -4.197 0.532 1.00 90.38 203 LEU A C 1
ATOM 1714 O O . LEU A 1 203 ? 7.781 -4.645 0.971 1.00 90.38 203 LEU A O 1
ATOM 1718 N N . LYS A 1 204 ? 9.992 -4.819 0.773 1.00 90.94 204 LYS A N 1
ATOM 1719 C CA . LYS A 1 204 ? 10.050 -6.008 1.614 1.00 90.94 204 LYS A CA 1
ATOM 1720 C C . LYS A 1 204 ? 9.885 -5.617 3.078 1.00 90.94 204 LYS A C 1
ATOM 1722 O O . LYS A 1 204 ? 10.645 -4.817 3.628 1.00 90.94 204 LYS A O 1
ATOM 1727 N N . LYS A 1 205 ? 8.884 -6.193 3.741 1.00 91.62 205 LYS A N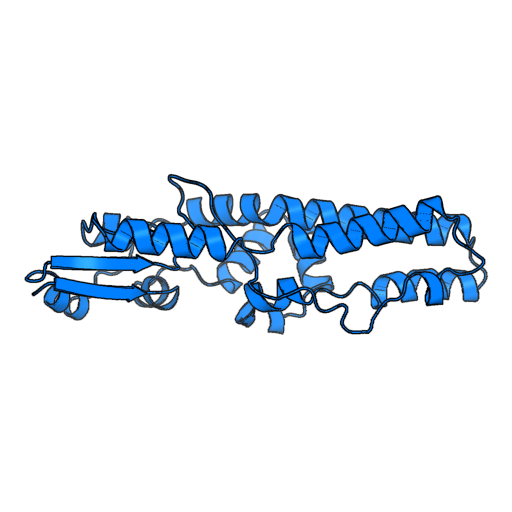 1
ATOM 1728 C CA . LYS A 1 205 ? 8.607 -5.908 5.150 1.00 91.62 205 LYS A CA 1
ATOM 1729 C C . LYS A 1 205 ? 9.675 -6.537 6.045 1.00 91.62 205 LYS A C 1
ATOM 1731 O O . LYS A 1 205 ? 9.982 -7.723 5.939 1.00 91.62 205 LYS A O 1
ATOM 1736 N N . ASP A 1 206 ? 10.176 -5.761 7.005 1.00 91.31 206 ASP A N 1
ATOM 1737 C CA . ASP A 1 206 ? 10.976 -6.289 8.114 1.00 91.31 206 ASP A CA 1
ATOM 1738 C C . ASP A 1 206 ? 10.059 -7.004 9.119 1.00 91.31 206 ASP A C 1
ATOM 1740 O O . ASP A 1 206 ? 9.607 -6.438 10.120 1.00 91.31 206 ASP A O 1
ATOM 1744 N N . VAL A 1 207 ? 9.746 -8.264 8.810 1.00 90.38 207 VAL A N 1
ATOM 1745 C CA . VAL A 1 207 ? 8.853 -9.109 9.612 1.00 90.38 207 VAL A CA 1
ATOM 1746 C C . VAL A 1 207 ? 9.370 -9.263 11.043 1.00 90.38 207 VAL A C 1
ATOM 1748 O O . VAL A 1 207 ? 8.575 -9.253 11.979 1.00 90.38 207 VAL A O 1
ATOM 1751 N N . TYR A 1 208 ? 10.688 -9.343 11.245 1.00 91.31 208 TYR A N 1
ATOM 1752 C CA . TYR A 1 208 ? 11.265 -9.509 12.578 1.00 91.31 208 TYR A CA 1
ATOM 1753 C C . TYR A 1 208 ? 11.015 -8.280 13.458 1.00 91.31 208 TYR A C 1
ATOM 1755 O O . TYR A 1 208 ? 10.527 -8.406 14.585 1.00 91.31 208 TYR A O 1
ATOM 1763 N N . SER A 1 209 ? 11.260 -7.077 12.933 1.00 92.12 209 SER A N 1
ATOM 1764 C CA . SER A 1 209 ? 10.948 -5.839 13.655 1.00 92.12 209 SER A CA 1
ATOM 1765 C C . SER A 1 209 ? 9.449 -5.684 13.928 1.00 92.12 209 SER A C 1
ATOM 1767 O O . SER A 1 209 ? 9.065 -5.198 1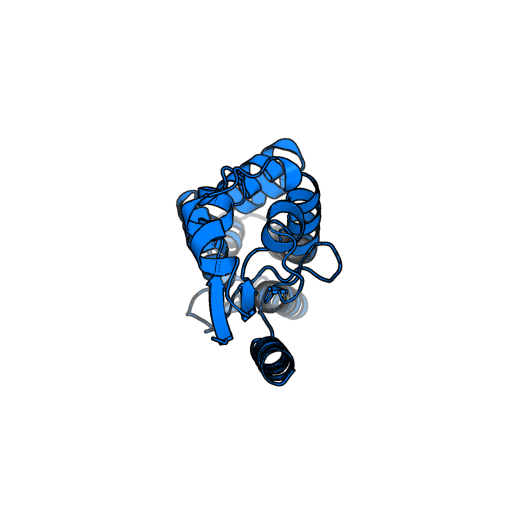4.997 1.00 92.12 209 SER A O 1
ATOM 1769 N N . LEU A 1 210 ? 8.587 -6.121 13.001 1.00 92.69 210 LEU A N 1
ATOM 1770 C CA . LEU A 1 210 ? 7.134 -6.126 13.197 1.00 92.69 210 LEU A CA 1
ATOM 1771 C C . LEU A 1 210 ? 6.702 -7.091 14.310 1.00 92.69 210 LEU A C 1
ATOM 1773 O O . LEU A 1 210 ? 5.887 -6.710 15.151 1.00 92.69 210 LEU A O 1
ATOM 1777 N N . LEU A 1 211 ? 7.275 -8.296 14.370 1.00 93.00 211 LEU A N 1
ATOM 1778 C CA . LEU A 1 211 ? 7.007 -9.261 15.440 1.00 93.00 211 LEU A CA 1
ATOM 1779 C C . LEU A 1 211 ? 7.454 -8.721 16.801 1.00 93.00 211 LEU A C 1
ATOM 1781 O O . LEU A 1 211 ? 6.655 -8.695 17.734 1.00 93.00 211 LEU A O 1
ATOM 1785 N N . LYS A 1 212 ? 8.665 -8.161 16.892 1.00 94.62 212 LYS A N 1
ATOM 1786 C CA . LYS A 1 212 ? 9.167 -7.535 18.126 1.00 94.62 212 LYS A CA 1
ATOM 1787 C C . LYS A 1 212 ? 8.271 -6.387 18.605 1.00 94.62 212 LYS A C 1
ATOM 1789 O O . LYS A 1 212 ? 8.050 -6.203 19.801 1.00 94.62 212 LYS A O 1
ATOM 1794 N N . LYS A 1 213 ? 7.721 -5.599 17.677 1.00 93.62 213 LYS A N 1
ATOM 1795 C CA . LYS A 1 213 ? 6.739 -4.548 17.989 1.00 93.62 213 LYS A CA 1
ATOM 1796 C C . LYS A 1 213 ? 5.446 -5.127 18.573 1.00 93.62 213 LYS A C 1
ATOM 1798 O O . LYS A 1 213 ? 4.906 -4.543 19.512 1.00 93.62 213 LYS A O 1
ATOM 1803 N N . ILE A 1 214 ? 4.958 -6.248 18.043 1.00 94.50 214 ILE A N 1
ATOM 1804 C CA . ILE A 1 214 ? 3.777 -6.945 18.573 1.00 94.50 214 ILE A CA 1
ATOM 1805 C C . ILE A 1 214 ? 4.069 -7.507 19.970 1.00 94.50 214 ILE A C 1
ATOM 1807 O O . ILE A 1 214 ? 3.282 -7.268 20.881 1.00 94.50 214 ILE A O 1
ATOM 1811 N N . GLU A 1 215 ? 5.208 -8.171 20.171 1.00 95.06 215 GLU A N 1
ATOM 1812 C CA . GLU A 1 215 ? 5.628 -8.705 21.477 1.00 95.06 215 GLU A CA 1
ATOM 1813 C C . GLU A 1 215 ? 5.689 -7.613 22.548 1.00 95.06 215 GLU A C 1
ATOM 1815 O O . GLU A 1 215 ? 5.118 -7.759 23.632 1.00 95.06 215 GLU A O 1
ATOM 1820 N N . ASN A 1 216 ? 6.308 -6.476 22.218 1.00 94.75 216 ASN A N 1
ATOM 1821 C CA . ASN A 1 216 ? 6.370 -5.322 23.110 1.00 94.75 216 ASN A CA 1
ATOM 1822 C C . ASN A 1 216 ? 4.975 -4.777 23.438 1.00 94.75 216 ASN A C 1
ATOM 1824 O O . ASN A 1 216 ? 4.715 -4.398 24.575 1.00 94.75 216 ASN A O 1
ATOM 1828 N N . PHE A 1 217 ? 4.065 -4.723 22.464 1.00 94.69 217 PHE A N 1
ATOM 1829 C CA . PHE A 1 217 ? 2.699 -4.262 22.702 1.00 94.69 217 PHE A CA 1
ATOM 1830 C C . PHE A 1 217 ? 1.909 -5.211 23.612 1.00 94.69 217 PHE A C 1
ATOM 1832 O O . PHE A 1 217 ? 1.187 -4.739 24.481 1.00 94.69 217 PHE A O 1
ATOM 1839 N N . LEU A 1 218 ? 2.052 -6.526 23.428 1.00 91.44 218 LEU A N 1
ATOM 1840 C CA . LEU A 1 218 ? 1.333 -7.536 24.213 1.00 91.44 218 LEU A CA 1
ATOM 1841 C C . LEU A 1 218 ? 1.880 -7.700 25.637 1.00 91.44 218 LEU A C 1
ATOM 1843 O O . LEU A 1 218 ? 1.164 -8.183 26.512 1.00 91.44 218 LEU A O 1
ATOM 1847 N N . SER A 1 219 ? 3.132 -7.302 25.865 1.00 88.81 219 SER A N 1
ATOM 1848 C CA . SER A 1 219 ? 3.777 -7.347 27.182 1.00 88.81 219 SER A CA 1
ATOM 1849 C C . SER A 1 219 ? 3.403 -6.168 28.097 1.00 88.81 219 SER A C 1
ATOM 1851 O O . SER A 1 219 ? 3.735 -6.205 29.281 1.00 88.81 219 SER A O 1
ATOM 1853 N N . ASN A 1 220 ? 2.729 -5.138 27.565 1.00 70.94 220 ASN A N 1
ATOM 1854 C CA . ASN A 1 220 ? 2.279 -3.938 28.290 1.00 70.94 220 ASN A CA 1
ATOM 1855 C C . ASN A 1 220 ? 0.773 -3.976 28.616 1.00 70.94 220 ASN A C 1
ATOM 1857 O O . ASN A 1 220 ? 0.376 -3.420 29.664 1.00 70.94 220 ASN A O 1
#

Secondary structure (DSSP, 8-state):
-EEEEEE-THHHHHTT---SHHHHHHHHHHH-HHHHHHHHHHS-GGGGTTHHHHGGG---HHHHHHHHHHHHTT--HHHHHHHHHHHHHHHHHHHHHHHHHHHHHHHH--GGG----HHHHHHHTTSEEEEEE--SS-HHHHHH----EEETT--TTS-----B-------S---HHHHHTTTS-HHHHHHHHHHHHHHHHHTB--HHHHHHHHHHHHT-

Solvent-accessible surface area (backbone atoms only — not comparable to full-atom values): 12542 Å² total; per-residue (Å²): 100,81,45,83,44,79,46,44,58,66,56,47,47,73,20,74,41,86,71,50,56,61,50,51,50,53,50,31,52,77,72,36,51,69,59,33,52,51,48,46,73,77,37,55,87,75,38,48,84,44,41,41,62,46,59,50,64,73,74,60,46,69,60,50,49,52,38,41,48,42,38,75,76,68,45,63,45,66,62,33,49,51,50,46,42,52,52,40,46,53,54,29,54,51,59,70,42,45,49,56,53,52,52,55,55,60,68,72,59,64,44,79,74,41,52,85,54,64,72,60,48,68,66,47,75,82,36,54,62,38,34,43,28,60,36,52,69,60,42,57,39,69,67,66,68,48,80,54,64,46,42,71,36,20,32,86,92,58,65,61,58,66,49,17,82,64,75,83,64,89,65,90,68,61,63,62,59,83,66,37,66,96,62,54,52,74,66,55,55,50,51,41,50,51,28,53,55,45,46,56,49,75,36,45,54,64,59,67,64,48,49,54,52,51,53,57,59,74,75,106

Mean predicted aligned error: 5.46 Å